Protein AF-A0A940RP42-F1 (afdb_monomer)

Foldseek 3Di:
DDDDDDDDDDDDPPPPPDPPQQQDLVLLCQLVVQQDPVLLVQLLVQLLVCLVVFPDDRDGDPVNVVSSQVSLVVSCVVRVADPQLSVLSSLLNSLVSNQVSLVVVVVVVVFPVVQLVVQLVPDDLVQLLDQHDPVNLVSSLVSCPVPPDPDPSSSRSSVVNSVSSSSNRNSSVSSSVD

Structure (mmCIF, N/CA/C/O backbone):
data_AF-A0A940RP42-F1
#
_entry.id   AF-A0A940RP42-F1
#
loop_
_atom_site.group_PDB
_atom_site.id
_atom_site.type_symbol
_atom_site.label_atom_id
_atom_site.label_alt_id
_atom_site.label_comp_id
_atom_site.label_asym_id
_atom_site.label_entity_id
_atom_site.label_seq_id
_atom_site.pdbx_PDB_ins_code
_atom_site.Cartn_x
_atom_site.Cartn_y
_atom_site.Cartn_z
_atom_site.occupancy
_atom_site.B_iso_or_equiv
_atom_site.auth_seq_id
_atom_s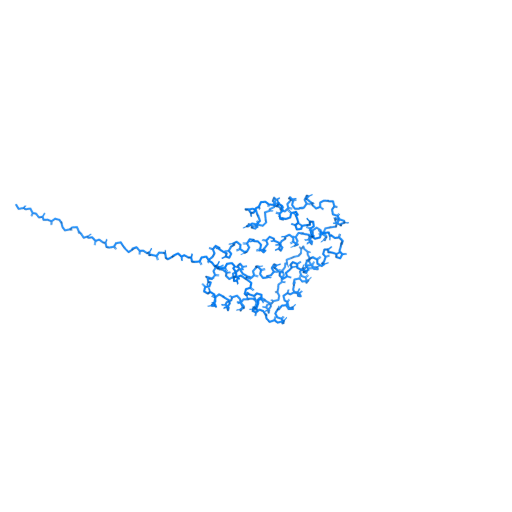ite.auth_comp_id
_atom_site.auth_asym_id
_atom_site.auth_atom_id
_atom_site.pdbx_PDB_model_num
ATOM 1 N N . MET A 1 1 ? 16.323 8.444 79.017 1.00 39.91 1 MET A N 1
ATOM 2 C CA . MET A 1 1 ? 15.254 9.180 78.307 1.00 39.91 1 MET A CA 1
ATOM 3 C C . MET A 1 1 ? 15.565 9.126 76.817 1.00 39.91 1 MET A C 1
ATOM 5 O O . MET A 1 1 ? 16.396 9.893 76.357 1.00 39.91 1 MET A O 1
ATOM 9 N N . GLY A 1 2 ? 15.004 8.155 76.092 1.00 39.88 2 GLY A N 1
ATOM 10 C CA . GLY A 1 2 ? 15.212 7.995 74.648 1.00 39.88 2 GLY A CA 1
ATOM 11 C C . GLY A 1 2 ? 13.923 8.325 73.903 1.00 39.88 2 GLY A C 1
ATOM 12 O O . GLY A 1 2 ? 12.893 7.721 74.187 1.00 39.88 2 GLY A O 1
ATOM 13 N N . ARG A 1 3 ? 13.959 9.310 73.002 1.00 44.84 3 ARG A N 1
ATOM 14 C CA . ARG A 1 3 ? 12.853 9.628 72.084 1.00 44.84 3 ARG A CA 1
ATOM 15 C C . ARG A 1 3 ? 12.907 8.661 70.895 1.00 44.84 3 ARG A C 1
ATOM 17 O O . ARG A 1 3 ? 13.978 8.559 70.300 1.00 44.84 3 ARG A O 1
ATOM 24 N N . PRO A 1 4 ? 11.807 7.998 70.504 1.00 44.31 4 PRO A N 1
ATOM 25 C CA . PRO A 1 4 ? 11.772 7.272 69.245 1.00 44.31 4 PRO A CA 1
ATOM 26 C C . PRO A 1 4 ? 11.492 8.242 68.086 1.00 44.31 4 PRO A C 1
ATOM 28 O O . PRO A 1 4 ? 10.586 9.075 68.149 1.00 44.31 4 PRO A O 1
ATOM 31 N N . LEU A 1 5 ? 12.303 8.131 67.034 1.00 47.38 5 LEU A N 1
ATOM 32 C CA . LEU A 1 5 ? 12.073 8.720 65.717 1.00 47.38 5 LEU A CA 1
ATOM 33 C C . LEU A 1 5 ? 10.949 7.933 65.028 1.00 47.38 5 LEU A C 1
ATOM 35 O O . LEU A 1 5 ? 11.091 6.737 64.787 1.00 47.38 5 LEU A O 1
ATOM 39 N N . ILE A 1 6 ? 9.838 8.600 64.719 1.00 53.12 6 ILE A N 1
ATOM 40 C CA . ILE A 1 6 ? 8.765 8.048 63.886 1.00 53.12 6 ILE A CA 1
ATOM 41 C C . ILE A 1 6 ? 9.156 8.307 62.427 1.00 53.12 6 ILE A C 1
ATOM 43 O O . ILE A 1 6 ? 9.111 9.446 61.965 1.00 53.12 6 ILE A O 1
ATOM 47 N N . LEU A 1 7 ? 9.573 7.258 61.715 1.00 49.78 7 LEU A N 1
ATOM 48 C CA . LEU A 1 7 ? 9.743 7.286 60.262 1.00 49.78 7 LEU A CA 1
ATOM 49 C C . LEU A 1 7 ? 8.360 7.118 59.614 1.00 49.78 7 LEU A C 1
ATOM 51 O O . LEU A 1 7 ? 7.748 6.055 59.709 1.00 49.78 7 LEU A O 1
ATOM 55 N N . ALA A 1 8 ? 7.858 8.173 58.975 1.00 50.62 8 ALA A N 1
ATOM 56 C CA . ALA A 1 8 ? 6.650 8.114 58.161 1.00 50.62 8 ALA A CA 1
ATOM 57 C C . ALA A 1 8 ? 6.948 7.357 56.855 1.00 50.62 8 ALA A C 1
ATOM 59 O O . ALA A 1 8 ? 7.734 7.817 56.027 1.00 50.62 8 ALA A O 1
ATOM 60 N N . ALA A 1 9 ? 6.331 6.188 56.679 1.00 51.97 9 ALA A N 1
ATOM 61 C CA . ALA A 1 9 ? 6.370 5.436 55.433 1.00 51.97 9 ALA A CA 1
ATOM 62 C C . ALA A 1 9 ? 5.394 6.064 54.422 1.00 51.97 9 ALA A C 1
ATOM 64 O O . ALA A 1 9 ? 4.179 6.019 54.608 1.00 51.97 9 ALA A O 1
ATOM 65 N N . LEU A 1 10 ? 5.931 6.661 53.358 1.00 52.38 10 LEU A N 1
ATOM 66 C CA . LEU A 1 10 ? 5.172 7.063 52.173 1.00 52.38 10 LEU A CA 1
ATOM 67 C C . LEU A 1 10 ? 4.817 5.806 51.356 1.00 52.38 10 LEU A C 1
ATOM 69 O O . LEU A 1 10 ? 5.732 5.066 50.990 1.00 52.38 10 LEU A O 1
ATOM 73 N N . PRO A 1 11 ? 3.537 5.540 51.039 1.00 54.12 11 PRO A N 1
ATOM 74 C CA . PRO A 1 11 ? 3.186 4.445 50.148 1.00 54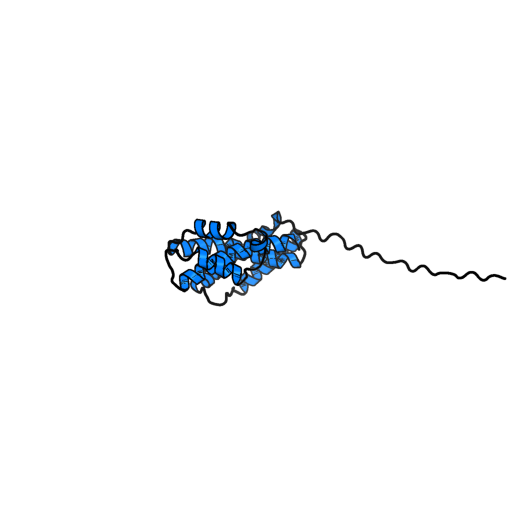.12 11 PRO A CA 1
ATOM 75 C C . PRO A 1 11 ? 3.563 4.826 48.711 1.00 54.12 11 PRO A C 1
ATOM 77 O O . PRO A 1 11 ? 3.013 5.761 48.129 1.00 54.12 11 PRO A O 1
ATOM 80 N N . ALA A 1 12 ? 4.518 4.091 48.143 1.00 54.34 12 ALA A N 1
ATOM 81 C CA . ALA A 1 12 ? 4.827 4.130 46.723 1.00 54.34 12 ALA A CA 1
ATOM 82 C C . ALA A 1 12 ? 3.622 3.584 45.939 1.00 54.34 12 ALA A C 1
ATOM 84 O O . ALA A 1 12 ? 3.343 2.385 45.955 1.00 54.34 12 ALA A O 1
ATOM 85 N N . LEU A 1 13 ? 2.890 4.476 45.271 1.00 50.69 13 LEU A N 1
ATOM 86 C CA . LEU A 1 13 ? 1.899 4.120 44.259 1.00 50.69 13 LEU A CA 1
ATOM 87 C C . LEU A 1 13 ? 2.631 3.478 43.074 1.00 50.69 13 LEU A C 1
ATOM 89 O O . LEU A 1 13 ? 3.167 4.162 42.206 1.00 50.69 13 LEU A O 1
ATOM 93 N N . LEU A 1 14 ? 2.668 2.147 43.064 1.00 48.94 14 LEU A N 1
ATOM 94 C CA . LEU A 1 14 ? 2.991 1.348 41.888 1.00 48.94 14 LEU A CA 1
ATOM 95 C C . LEU A 1 14 ? 1.907 1.605 40.836 1.00 48.94 14 LEU A C 1
ATOM 97 O O . LEU A 1 14 ? 0.812 1.051 40.908 1.00 48.94 14 LEU A O 1
ATOM 101 N N . ALA A 1 15 ? 2.208 2.474 39.872 1.00 53.47 15 ALA A N 1
ATOM 102 C CA . ALA A 1 15 ? 1.450 2.574 38.637 1.00 53.47 15 ALA A CA 1
ATOM 103 C C . ALA A 1 15 ? 1.580 1.231 37.908 1.00 53.47 15 ALA A C 1
ATOM 105 O O . ALA A 1 15 ? 2.625 0.911 37.341 1.00 53.47 15 ALA A O 1
ATOM 106 N N . ILE A 1 16 ? 0.531 0.415 37.984 1.00 48.44 16 ILE A N 1
ATOM 107 C CA . ILE A 1 16 ? 0.423 -0.825 37.225 1.00 48.44 16 ILE A CA 1
ATOM 108 C C . ILE A 1 16 ? 0.198 -0.398 35.773 1.00 48.44 16 ILE A C 1
ATOM 110 O O . ILE A 1 16 ? -0.934 -0.176 35.350 1.00 48.44 16 ILE A O 1
ATOM 114 N N . ALA A 1 17 ? 1.282 -0.211 35.023 1.00 50.41 17 ALA A N 1
ATOM 115 C CA . ALA A 1 17 ? 1.218 -0.204 33.572 1.00 50.41 17 ALA A CA 1
ATOM 116 C C . ALA A 1 17 ? 0.748 -1.605 33.167 1.00 50.41 17 ALA A C 1
ATOM 118 O O . ALA A 1 17 ? 1.528 -2.558 33.159 1.00 50.41 17 ALA A O 1
ATOM 119 N N . GLY A 1 18 ? -0.562 -1.758 32.957 1.00 45.78 18 GLY A N 1
ATOM 120 C CA . GLY A 1 18 ? -1.108 -2.977 32.380 1.00 45.78 18 GLY A CA 1
ATOM 121 C C . GLY A 1 18 ? -0.399 -3.259 31.051 1.00 45.78 18 GLY A C 1
ATOM 122 O O . GLY A 1 18 ? 0.007 -2.309 30.377 1.00 45.78 18 GLY A O 1
ATOM 123 N N . PRO A 1 19 ? -0.209 -4.534 30.678 1.00 49.91 19 PRO A N 1
ATOM 124 C CA . PRO A 1 19 ? 0.381 -4.869 29.393 1.00 49.91 19 PRO A CA 1
ATOM 125 C C . PRO A 1 19 ? -0.448 -4.193 28.301 1.00 49.91 19 PRO A C 1
ATOM 127 O O . PRO A 1 19 ? -1.649 -4.451 28.197 1.00 49.91 19 PRO A O 1
ATOM 130 N N . VAL A 1 20 ? 0.181 -3.306 27.523 1.00 58.22 20 VAL A N 1
ATOM 131 C CA . VAL A 1 20 ? -0.416 -2.836 26.274 1.00 58.22 20 VAL A CA 1
ATOM 132 C C . VAL A 1 20 ? -0.622 -4.102 25.449 1.00 58.22 20 VAL A C 1
ATOM 134 O O . VAL A 1 20 ? 0.320 -4.860 25.202 1.00 58.22 20 VAL A O 1
ATOM 137 N N . ARG A 1 21 ? -1.880 -4.458 25.195 1.00 61.66 21 ARG A N 1
ATOM 138 C CA . ARG A 1 21 ? -2.162 -5.613 24.356 1.00 61.66 21 ARG A CA 1
ATOM 139 C C . ARG A 1 21 ? -1.880 -5.167 22.938 1.00 61.66 21 ARG A C 1
ATOM 141 O O . ARG A 1 21 ? -2.685 -4.420 22.400 1.00 61.66 21 ARG A O 1
ATOM 148 N N . ALA A 1 22 ? -0.751 -5.633 22.408 1.00 75.00 22 ALA A N 1
ATOM 149 C CA . ALA A 1 22 ? -0.469 -5.643 20.982 1.00 75.00 22 ALA A CA 1
ATOM 150 C C . ALA A 1 22 ? -1.758 -5.954 20.213 1.00 75.00 22 ALA A C 1
ATOM 152 O O . ALA A 1 22 ? -2.429 -6.946 20.531 1.00 75.00 22 ALA A O 1
ATOM 153 N N . ALA A 1 23 ? -2.122 -5.103 19.256 1.00 88.06 23 ALA A N 1
ATOM 154 C CA . ALA A 1 23 ? -3.290 -5.361 18.429 1.00 88.06 23 ALA A CA 1
ATOM 155 C C . ALA A 1 23 ? -3.147 -6.719 17.713 1.00 88.06 23 ALA A C 1
ATOM 157 O O . ALA A 1 23 ? -2.080 -7.072 17.202 1.00 88.06 23 ALA A O 1
ATOM 158 N N . ASP A 1 24 ? -4.224 -7.509 17.701 1.00 92.88 24 ASP A N 1
ATOM 159 C CA . ASP A 1 24 ? -4.222 -8.824 17.060 1.00 92.88 24 ASP A CA 1
ATOM 160 C C . ASP A 1 24 ? -4.141 -8.654 15.544 1.00 92.88 24 ASP A C 1
ATOM 162 O O . ASP A 1 24 ? -5.104 -8.205 14.917 1.00 92.88 24 ASP A O 1
ATOM 166 N N . LEU A 1 25 ? -3.004 -9.033 14.954 1.00 93.94 25 LEU A N 1
ATOM 167 C CA . LEU A 1 25 ? -2.746 -8.902 13.521 1.00 93.94 25 LEU A CA 1
ATOM 168 C C . LEU A 1 25 ? -3.832 -9.566 12.660 1.00 93.94 25 LEU A C 1
ATOM 170 O O . LEU A 1 25 ? -4.089 -9.091 11.557 1.00 93.94 25 LEU A O 1
ATOM 174 N N . ALA A 1 26 ? -4.534 -10.591 13.160 1.00 96.38 26 ALA A N 1
ATOM 175 C CA . ALA A 1 26 ? -5.654 -11.205 12.443 1.00 96.38 26 ALA A CA 1
ATOM 176 C C . ALA A 1 26 ? -6.817 -10.231 12.168 1.00 96.38 26 ALA A C 1
ATOM 178 O O . ALA A 1 26 ? -7.645 -10.488 11.298 1.00 96.38 26 ALA A O 1
ATOM 179 N N . THR A 1 27 ? -6.875 -9.106 12.882 1.00 97.50 27 THR A N 1
ATOM 180 C CA . THR A 1 27 ? -7.945 -8.109 12.771 1.00 97.50 27 THR A CA 1
ATOM 181 C C . THR A 1 27 ? -7.593 -6.936 11.850 1.00 97.50 27 THR A C 1
ATOM 183 O O . THR A 1 27 ? -8.484 -6.162 11.504 1.00 97.50 27 THR A O 1
ATOM 186 N N . ILE A 1 28 ? -6.340 -6.801 11.387 1.00 97.69 28 ILE A N 1
ATOM 187 C CA . ILE A 1 28 ? -5.875 -5.623 10.624 1.00 97.69 28 ILE A CA 1
ATOM 188 C C . ILE A 1 28 ? -6.688 -5.360 9.343 1.00 97.69 28 ILE A C 1
ATOM 190 O O . ILE A 1 28 ? -6.873 -4.208 8.947 1.00 97.69 28 ILE A O 1
ATOM 194 N N . GLY A 1 29 ? -7.235 -6.419 8.733 1.00 97.19 29 GLY A N 1
ATOM 195 C CA . GLY A 1 29 ? -8.091 -6.349 7.544 1.00 97.19 29 GLY A CA 1
ATOM 196 C C . GLY A 1 29 ? -9.481 -5.749 7.781 1.00 97.19 29 GLY A C 1
ATOM 197 O O . GLY A 1 29 ? -10.138 -5.375 6.814 1.00 97.19 29 GLY A O 1
ATOM 198 N N . CYS A 1 30 ? -9.907 -5.568 9.038 1.00 98.31 30 CYS A N 1
ATOM 199 C CA . CYS A 1 30 ? -11.246 -5.076 9.376 1.00 98.31 30 CYS A CA 1
ATOM 200 C C . CYS A 1 30 ? -11.596 -3.763 8.659 1.00 98.31 30 CYS A C 1
ATOM 202 O O . CYS A 1 30 ? -12.743 -3.553 8.279 1.00 98.31 30 CYS A O 1
ATOM 204 N N . VAL A 1 31 ? -10.625 -2.862 8.465 1.00 98.19 31 VAL A N 1
ATOM 205 C CA . VAL A 1 31 ? -10.885 -1.571 7.810 1.00 98.19 31 VAL A CA 1
ATOM 206 C C . VAL A 1 31 ? -11.346 -1.767 6.369 1.00 98.19 31 VAL A C 1
ATOM 208 O O . VAL A 1 31 ? -12.315 -1.120 5.981 1.00 98.19 31 VAL A O 1
ATOM 211 N N . SER A 1 32 ? -10.697 -2.660 5.613 1.00 97.25 32 SER A N 1
ATOM 212 C CA . SER A 1 32 ? -11.129 -3.040 4.262 1.00 97.25 32 SER A CA 1
ATOM 213 C C . SER A 1 32 ? -12.540 -3.637 4.321 1.00 97.25 32 SER A C 1
ATOM 215 O O . SER A 1 32 ? -13.433 -3.116 3.667 1.00 97.25 32 SER A O 1
ATOM 217 N N . ASP A 1 33 ? -12.805 -4.584 5.229 1.00 97.25 33 ASP A N 1
ATOM 218 C CA . ASP A 1 33 ? -14.129 -5.220 5.373 1.00 97.25 33 ASP A CA 1
ATOM 219 C C . ASP A 1 33 ? -15.272 -4.250 5.744 1.00 97.25 33 ASP A C 1
ATOM 221 O O . ASP A 1 33 ? -16.449 -4.537 5.508 1.00 97.25 33 ASP A O 1
ATOM 225 N N . LYS A 1 34 ? -14.956 -3.111 6.375 1.00 97.50 34 LYS A N 1
ATOM 226 C CA . LYS A 1 34 ? -15.932 -2.073 6.752 1.00 97.50 34 LYS A CA 1
ATOM 227 C C . LYS A 1 34 ? -16.166 -1.032 5.662 1.00 97.50 34 LYS A C 1
ATOM 229 O O . LYS A 1 34 ? -17.109 -0.247 5.800 1.00 97.50 34 LYS A O 1
ATOM 234 N N . LEU A 1 35 ? -15.331 -0.971 4.626 1.00 95.69 35 LEU A N 1
ATOM 235 C CA . LEU A 1 35 ? -15.623 -0.122 3.480 1.00 95.69 35 LEU A CA 1
ATOM 236 C C . LEU A 1 35 ? -16.813 -0.723 2.727 1.00 95.69 35 LEU A C 1
ATOM 238 O O . LEU A 1 35 ? -16.865 -1.911 2.424 1.00 95.69 35 LEU A O 1
ATOM 242 N N . ASP A 1 36 ? -17.807 0.107 2.426 1.00 91.88 36 ASP A N 1
ATOM 243 C CA . ASP A 1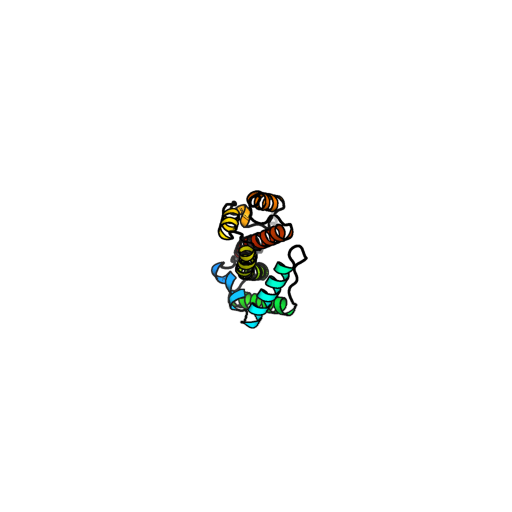 36 ? -18.852 -0.306 1.500 1.00 91.88 36 ASP A CA 1
ATOM 244 C C . ASP A 1 36 ? -18.313 -0.310 0.058 1.00 91.88 36 ASP A C 1
ATOM 246 O O . ASP A 1 36 ? -17.220 0.186 -0.234 1.00 91.88 36 ASP A O 1
ATOM 250 N N . ALA A 1 37 ? -19.093 -0.863 -0.872 1.00 94.00 37 ALA A N 1
ATOM 251 C CA . ALA A 1 37 ? -18.687 -0.954 -2.274 1.00 94.00 37 ALA A CA 1
ATOM 252 C C . ALA A 1 37 ? -18.298 0.414 -2.871 1.00 94.00 37 ALA A C 1
ATOM 254 O O . ALA A 1 37 ? -17.346 0.500 -3.644 1.00 94.00 37 ALA A O 1
ATOM 255 N N . ALA A 1 38 ? -18.989 1.489 -2.477 1.00 94.19 38 ALA A N 1
ATOM 256 C CA . ALA A 1 38 ? -18.692 2.839 -2.945 1.00 94.19 38 ALA A CA 1
ATOM 257 C C . ALA A 1 38 ? -17.381 3.389 -2.354 1.00 94.19 38 ALA A C 1
ATOM 259 O O . ALA A 1 38 ? -16.660 4.128 -3.026 1.00 94.19 38 ALA A O 1
ATOM 260 N N . GLY A 1 39 ? -17.067 3.045 -1.104 1.00 94.31 39 GLY A N 1
ATOM 261 C CA . GLY A 1 39 ? -15.806 3.352 -0.440 1.00 94.31 39 GLY A CA 1
ATOM 262 C C . GLY A 1 39 ? -14.626 2.656 -1.111 1.00 94.31 39 GLY A C 1
ATOM 263 O O . GLY A 1 39 ? -13.641 3.325 -1.428 1.00 94.31 39 GLY A O 1
ATOM 264 N N . HIS A 1 40 ? -14.752 1.357 -1.404 1.00 95.56 40 HIS A N 1
ATOM 265 C CA . HIS A 1 40 ? -13.743 0.614 -2.167 1.00 95.56 40 HIS A CA 1
ATOM 266 C C . HIS A 1 40 ? -13.539 1.205 -3.561 1.00 95.56 40 HIS A C 1
ATOM 268 O O . HIS A 1 40 ? -12.406 1.480 -3.950 1.00 95.56 40 HIS A O 1
ATOM 274 N N . GLU A 1 41 ? -14.620 1.458 -4.303 1.00 95.94 41 GLU A N 1
ATOM 275 C CA . GLU A 1 41 ? -14.537 2.006 -5.660 1.00 95.94 41 GLU A CA 1
ATOM 276 C C . GLU A 1 41 ? -13.810 3.358 -5.682 1.00 95.94 41 GLU A C 1
ATOM 278 O O . GLU A 1 41 ? -12.920 3.574 -6.506 1.00 95.94 41 GLU A O 1
ATOM 283 N N . LYS A 1 42 ? -14.123 4.256 -4.740 1.00 96.38 42 LYS A N 1
ATOM 284 C CA . LYS A 1 42 ? -13.444 5.555 -4.625 1.00 96.38 42 LYS A CA 1
ATOM 285 C C . LYS A 1 42 ? -11.975 5.421 -4.248 1.00 96.38 42 LYS A C 1
ATOM 287 O O . LYS A 1 42 ? -11.145 6.123 -4.823 1.00 96.38 42 LYS A O 1
ATOM 292 N N . LEU A 1 43 ? -11.647 4.533 -3.310 1.00 97.94 43 LEU A N 1
ATOM 293 C CA . LEU A 1 43 ? -10.262 4.279 -2.926 1.00 97.94 43 LEU A CA 1
ATOM 294 C C . LEU A 1 43 ? -9.454 3.757 -4.118 1.00 97.94 43 LEU A C 1
ATOM 296 O O . LEU A 1 43 ? -8.391 4.298 -4.420 1.00 97.94 43 LEU A O 1
ATOM 300 N N . VAL A 1 44 ? -9.981 2.767 -4.837 1.00 97.94 44 VAL A N 1
ATOM 301 C CA . VAL A 1 44 ? -9.344 2.219 -6.039 1.00 97.94 44 VAL A CA 1
ATOM 302 C C . VAL A 1 44 ? -9.200 3.294 -7.118 1.00 97.94 44 VAL A C 1
ATOM 304 O O . VAL A 1 44 ? -8.127 3.417 -7.701 1.00 97.94 44 VAL A O 1
ATOM 307 N N . ALA A 1 45 ? -10.214 4.132 -7.345 1.00 97.81 45 ALA A N 1
ATOM 308 C CA . ALA A 1 45 ? -10.130 5.234 -8.304 1.00 97.81 45 ALA A CA 1
ATOM 309 C C . ALA A 1 45 ? -9.061 6.279 -7.922 1.00 97.81 45 ALA A C 1
ATOM 311 O O . ALA A 1 45 ? -8.333 6.775 -8.786 1.00 97.81 45 ALA A O 1
ATOM 312 N N . ASP A 1 46 ? -8.930 6.602 -6.632 1.00 98.00 46 ASP A N 1
ATOM 313 C CA . ASP A 1 46 ? -7.873 7.484 -6.130 1.00 98.00 46 ASP A CA 1
ATOM 314 C C . ASP A 1 46 ? -6.480 6.875 -6.338 1.00 98.00 46 ASP A C 1
ATOM 316 O O . ASP A 1 46 ? -5.565 7.566 -6.790 1.00 98.00 46 ASP A O 1
ATOM 320 N N . ILE A 1 47 ? -6.323 5.580 -6.056 1.00 98.00 47 ILE A N 1
ATOM 321 C CA . ILE A 1 47 ? -5.083 4.830 -6.288 1.00 98.00 47 ILE A CA 1
ATOM 322 C C . ILE A 1 47 ? -4.741 4.808 -7.781 1.00 98.00 47 ILE A C 1
ATOM 324 O O . ILE A 1 47 ? -3.611 5.111 -8.156 1.00 98.00 47 ILE A O 1
ATOM 328 N N . GLU A 1 48 ? -5.703 4.493 -8.648 1.00 98.00 48 GLU A N 1
ATOM 329 C CA . GLU A 1 48 ? -5.509 4.484 -10.098 1.00 98.00 48 GLU A CA 1
ATOM 330 C C . GLU A 1 48 ? -5.064 5.847 -10.623 1.00 98.00 48 GLU A C 1
ATOM 332 O O . GLU A 1 48 ? -4.161 5.919 -11.458 1.00 98.00 48 GLU A O 1
ATOM 337 N N . ARG A 1 49 ? -5.673 6.936 -10.136 1.00 97.25 49 ARG A N 1
ATOM 338 C CA . ARG A 1 49 ? -5.243 8.296 -10.475 1.00 97.25 49 ARG A CA 1
ATOM 339 C C . ARG A 1 49 ? -3.802 8.532 -10.030 1.00 97.25 49 ARG A C 1
ATOM 341 O O . ARG A 1 49 ? -3.000 8.984 -10.839 1.00 97.25 49 ARG A O 1
ATOM 348 N N . ASN A 1 50 ? -3.471 8.204 -8.781 1.00 96.56 50 ASN A N 1
ATOM 349 C CA . ASN A 1 50 ? -2.123 8.387 -8.239 1.00 96.56 50 ASN A CA 1
ATOM 350 C C . ASN A 1 50 ? -1.071 7.595 -9.038 1.00 96.56 50 ASN A C 1
ATOM 352 O O . ASN A 1 50 ? -0.011 8.131 -9.330 1.00 96.56 50 ASN A O 1
ATOM 356 N N . LEU A 1 51 ? -1.389 6.379 -9.492 1.00 96.12 51 LEU A N 1
ATOM 357 C CA . LEU A 1 51 ? -0.496 5.575 -10.334 1.00 96.12 51 LEU A CA 1
ATOM 358 C C . LEU A 1 51 ? -0.355 6.107 -11.768 1.00 96.12 51 LEU A C 1
ATOM 360 O O . LEU A 1 51 ? 0.733 6.053 -12.337 1.00 96.12 51 LEU A O 1
ATOM 364 N N . ARG A 1 52 ? -1.423 6.649 -12.371 1.00 94.38 52 ARG A N 1
ATOM 365 C CA . ARG A 1 52 ? -1.329 7.356 -13.670 1.00 94.38 52 ARG A CA 1
ATOM 366 C C . ARG A 1 52 ? -0.475 8.616 -13.571 1.00 94.38 52 ARG A C 1
ATOM 368 O O . ARG A 1 52 ? 0.118 9.033 -14.560 1.00 94.38 52 ARG A O 1
ATOM 375 N N . GLU A 1 53 ? -0.457 9.221 -12.392 1.00 91.94 53 GLU A N 1
ATOM 376 C CA . GLU A 1 53 ? 0.289 10.428 -12.063 1.00 91.94 53 GLU A CA 1
ATOM 377 C C . GLU A 1 53 ? 1.503 10.132 -11.173 1.00 91.94 53 GLU A C 1
ATOM 379 O O . GLU A 1 53 ? 1.861 10.959 -10.330 1.00 91.94 53 GLU A O 1
ATOM 384 N N . SER A 1 54 ? 2.123 8.962 -11.360 1.00 86.38 54 SER A N 1
ATOM 385 C CA . SER A 1 54 ? 3.313 8.558 -10.610 1.00 86.38 54 SER A CA 1
ATOM 386 C C . SER A 1 54 ? 4.413 9.629 -10.684 1.00 86.38 54 SER A C 1
ATOM 388 O O . SER A 1 54 ? 4.429 10.467 -11.590 1.00 86.38 54 SER A O 1
ATOM 390 N N . GLY A 1 55 ? 5.242 9.697 -9.641 1.00 82.19 55 GLY A N 1
ATOM 391 C CA . GLY A 1 55 ? 6.218 10.776 -9.452 1.00 82.19 55 GLY A CA 1
ATOM 392 C C . GLY A 1 55 ? 5.630 12.079 -8.890 1.00 82.19 55 GLY A C 1
ATOM 393 O O . GLY A 1 55 ? 6.376 12.945 -8.418 1.00 82.19 55 GLY A O 1
ATOM 394 N N . LYS A 1 56 ? 4.298 12.239 -8.859 1.00 88.94 56 LYS A N 1
ATOM 395 C CA . LYS A 1 56 ? 3.638 13.361 -8.176 1.00 88.94 56 LYS A CA 1
ATOM 396 C C . LYS A 1 56 ? 3.238 13.007 -6.750 1.00 88.94 56 LYS A C 1
ATOM 398 O O . LYS A 1 56 ? 3.098 11.855 -6.357 1.00 88.94 56 LYS A O 1
ATOM 403 N N . ARG A 1 57 ? 2.980 14.046 -5.951 1.00 88.88 57 ARG A N 1
ATOM 404 C CA . ARG A 1 57 ? 2.443 13.875 -4.600 1.00 88.88 57 ARG A CA 1
ATOM 405 C C . ARG A 1 57 ? 1.065 13.212 -4.657 1.00 88.88 57 ARG A C 1
ATOM 407 O O . ARG A 1 57 ? 0.122 13.806 -5.174 1.00 88.88 57 ARG A O 1
ATOM 414 N N . HIS A 1 58 ? 0.946 12.050 -4.022 1.00 92.06 58 HIS A N 1
ATOM 415 C CA . HIS A 1 58 ? -0.329 11.361 -3.860 1.00 92.06 58 HIS A CA 1
ATOM 416 C C . HIS A 1 58 ? -1.362 12.216 -3.132 1.00 92.06 58 HIS A C 1
ATOM 418 O O . HIS A 1 58 ? -1.074 12.868 -2.121 1.00 92.06 58 HIS A O 1
ATOM 424 N N . THR A 1 59 ? -2.591 12.166 -3.636 1.00 94.12 59 THR A N 1
ATOM 425 C CA . THR A 1 59 ? -3.753 12.799 -3.016 1.00 94.12 59 THR A CA 1
ATOM 426 C C . THR A 1 59 ? -4.925 11.830 -3.026 1.00 94.12 59 THR A C 1
ATOM 428 O O . THR A 1 59 ? -5.099 11.055 -3.966 1.00 94.12 59 THR A O 1
ATOM 431 N N . TYR A 1 60 ? -5.723 11.874 -1.965 1.00 95.38 60 TYR A N 1
ATOM 432 C CA . TYR A 1 60 ? -6.960 11.112 -1.829 1.00 95.38 60 TYR A CA 1
ATOM 433 C C . TYR A 1 60 ? -8.110 12.093 -1.677 1.00 95.38 60 TYR A C 1
ATOM 435 O O . TYR A 1 60 ? -7.937 13.162 -1.078 1.00 95.38 60 TYR A O 1
ATOM 443 N N . ALA A 1 61 ? -9.272 11.742 -2.218 1.00 96.25 61 ALA A N 1
ATOM 444 C CA . ALA A 1 61 ? -10.454 12.568 -2.062 1.00 96.25 61 ALA A CA 1
ATOM 445 C C . ALA A 1 61 ? -10.815 12.697 -0.565 1.00 96.25 61 ALA A C 1
ATOM 447 O O . ALA A 1 61 ? -10.592 11.756 0.217 1.00 96.25 61 ALA A O 1
ATOM 448 N N . PRO A 1 62 ? -11.369 13.842 -0.125 1.00 96.69 62 PRO A N 1
ATOM 449 C CA . PRO A 1 62 ? -11.829 14.009 1.251 1.00 96.69 62 PRO A CA 1
ATOM 450 C C . PRO A 1 62 ? -12.811 12.914 1.679 1.00 96.69 62 PRO A C 1
ATOM 452 O O . PRO A 1 62 ? -12.744 12.436 2.808 1.00 96.69 62 PRO A O 1
ATOM 455 N N . GLU A 1 63 ? -13.675 12.469 0.767 1.00 95.31 63 GLU A N 1
ATOM 456 C CA . GLU A 1 63 ? -14.649 11.404 0.990 1.00 95.31 63 GLU A CA 1
ATOM 457 C C . GLU A 1 63 ? -13.970 10.052 1.229 1.00 95.31 63 GLU A C 1
ATOM 459 O O . GLU A 1 63 ? -14.370 9.333 2.141 1.00 95.31 63 GLU A O 1
ATOM 464 N N . THR A 1 64 ? -12.920 9.725 0.468 1.00 96.88 64 THR A N 1
ATOM 465 C CA . THR A 1 64 ? -12.113 8.509 0.667 1.00 96.88 64 THR A CA 1
ATOM 466 C C . THR A 1 64 ? -11.441 8.533 2.036 1.00 96.88 64 THR A C 1
ATOM 468 O O . THR A 1 64 ? -11.514 7.572 2.800 1.00 96.88 64 THR A O 1
ATOM 471 N N . THR A 1 65 ? -10.840 9.673 2.389 1.00 96.31 65 THR A N 1
ATOM 472 C CA . THR A 1 65 ? -10.177 9.858 3.687 1.00 96.31 65 THR A CA 1
ATOM 473 C C . THR A 1 65 ? -11.177 9.750 4.844 1.00 96.31 65 THR A C 1
ATOM 475 O O . THR A 1 65 ? -10.887 9.124 5.865 1.00 96.31 65 THR A O 1
ATOM 478 N N . ALA A 1 66 ? -12.370 10.331 4.689 1.00 96.12 66 ALA A N 1
ATOM 479 C CA . ALA A 1 66 ? -13.436 10.264 5.681 1.00 96.12 66 ALA A CA 1
ATOM 480 C C . ALA A 1 66 ? -13.976 8.836 5.852 1.00 96.12 66 ALA A C 1
ATOM 482 O O . ALA A 1 66 ? -14.142 8.393 6.988 1.00 96.12 66 ALA A O 1
ATOM 483 N N . ALA A 1 67 ? -14.195 8.108 4.751 1.00 97.12 67 ALA A N 1
ATOM 484 C CA . ALA A 1 67 ? -14.652 6.719 4.774 1.00 97.12 67 ALA A CA 1
ATOM 485 C C . ALA A 1 67 ? -13.644 5.803 5.482 1.00 97.12 67 ALA A C 1
ATOM 487 O O . ALA A 1 67 ? -14.013 5.097 6.420 1.00 97.12 67 ALA A O 1
ATOM 488 N N . LEU A 1 68 ? -12.358 5.897 5.122 1.00 97.81 68 LEU A N 1
ATOM 489 C CA . LEU A 1 68 ? -11.278 5.165 5.790 1.00 97.81 68 LEU A CA 1
ATOM 490 C C . LEU A 1 68 ? -11.208 5.495 7.284 1.00 97.81 68 LEU A C 1
ATOM 492 O O . LEU A 1 68 ? -11.138 4.596 8.117 1.00 97.81 68 LEU A O 1
ATOM 496 N N . SER A 1 69 ? -11.271 6.779 7.651 1.00 97.06 69 SER A N 1
ATOM 497 C CA . SER A 1 69 ? -11.234 7.185 9.061 1.00 97.06 69 SER A CA 1
ATOM 498 C C . SER A 1 69 ? -12.429 6.649 9.857 1.00 97.06 69 SER A C 1
ATOM 500 O O . SER A 1 69 ? -12.258 6.220 11.000 1.00 97.06 69 SER A O 1
ATOM 502 N N . ALA A 1 70 ? -13.628 6.655 9.269 1.00 97.56 70 ALA A N 1
ATOM 503 C CA . ALA A 1 70 ? -14.827 6.110 9.896 1.00 97.56 70 ALA A CA 1
ATOM 504 C C . ALA A 1 70 ? -14.720 4.589 10.094 1.00 97.56 70 ALA A C 1
ATOM 506 O O . ALA A 1 70 ? -14.962 4.109 11.203 1.00 97.56 70 ALA A O 1
ATOM 507 N N . ALA A 1 71 ? -14.281 3.856 9.066 1.00 98.19 71 ALA A N 1
ATOM 508 C CA . ALA A 1 71 ? -14.025 2.418 9.133 1.00 98.19 71 ALA A CA 1
ATOM 509 C C . ALA A 1 71 ? -12.972 2.076 10.202 1.00 98.19 71 ALA A C 1
ATOM 511 O O . ALA A 1 71 ? -13.214 1.230 11.059 1.00 98.19 71 ALA A O 1
ATOM 512 N N . GLY A 1 72 ? -11.852 2.807 10.233 1.00 97.81 72 GLY A N 1
ATOM 513 C CA . GLY A 1 72 ? -10.796 2.642 11.237 1.00 97.81 72 GLY A CA 1
ATOM 514 C C . GLY A 1 72 ? -11.287 2.808 12.673 1.00 97.81 72 GLY A C 1
ATOM 515 O O . GLY A 1 72 ? -10.995 1.973 13.526 1.00 97.81 72 GLY A O 1
ATOM 516 N N . LYS A 1 73 ? -12.084 3.848 12.949 1.00 97.88 73 LYS A N 1
ATOM 517 C CA . LYS A 1 73 ? -12.671 4.066 14.283 1.00 97.88 73 LYS A CA 1
ATOM 518 C C . LYS A 1 73 ? -13.669 2.977 14.665 1.00 97.88 73 LYS A C 1
ATOM 520 O O . LYS A 1 73 ? -13.688 2.557 15.819 1.00 97.88 73 LYS A O 1
ATOM 525 N N . ALA A 1 74 ? -14.485 2.524 13.714 1.00 97.94 74 ALA A N 1
ATOM 526 C CA . ALA A 1 74 ? -15.421 1.430 13.947 1.00 97.94 74 ALA A CA 1
ATOM 527 C C . ALA A 1 74 ? -14.678 0.130 14.292 1.00 97.94 74 ALA A C 1
ATOM 529 O O . ALA A 1 74 ? -15.006 -0.509 15.289 1.00 97.94 74 ALA A O 1
ATOM 530 N N . CYS A 1 75 ? -13.631 -0.212 13.538 1.00 98.06 75 CYS A N 1
ATOM 531 C CA . CYS A 1 75 ? -12.796 -1.381 13.807 1.00 98.06 75 CYS A CA 1
ATOM 532 C C . CYS A 1 75 ? -12.054 -1.294 15.139 1.00 98.06 75 CYS A C 1
ATOM 534 O O . CYS A 1 75 ? -12.001 -2.287 15.863 1.00 98.06 75 CYS A O 1
ATOM 536 N N . ALA A 1 76 ? -11.533 -0.117 15.494 1.00 97.06 76 ALA A N 1
ATOM 537 C CA . ALA A 1 76 ? -10.882 0.082 16.782 1.00 97.06 76 ALA A CA 1
ATOM 538 C C . ALA A 1 76 ? -11.850 -0.117 17.953 1.00 97.06 76 ALA A C 1
ATOM 540 O O . ALA A 1 76 ? -11.505 -0.789 18.922 1.00 97.06 76 ALA A O 1
ATOM 541 N N . ALA A 1 77 ? -13.078 0.398 17.844 1.00 97.06 77 ALA A N 1
ATOM 542 C CA . ALA A 1 77 ? -14.113 0.185 18.852 1.00 97.06 77 ALA A CA 1
ATOM 543 C C . ALA A 1 77 ? -14.544 -1.290 18.952 1.00 97.06 77 ALA A C 1
ATOM 545 O O . ALA A 1 77 ? -14.759 -1.786 20.054 1.00 97.06 77 ALA A O 1
ATOM 546 N N . GLU A 1 78 ? -14.656 -1.989 17.819 1.00 96.94 78 GLU A N 1
ATOM 547 C CA . GLU A 1 78 ? -15.065 -3.399 17.755 1.00 96.94 78 GLU A CA 1
ATOM 548 C C . GLU A 1 78 ? -14.009 -4.351 18.332 1.00 96.94 78 GLU A C 1
ATOM 550 O O . GLU A 1 78 ? -14.345 -5.276 19.068 1.00 96.94 78 GLU A O 1
ATOM 555 N N . ASN A 1 79 ? -12.732 -4.098 18.041 1.00 96.00 79 ASN A N 1
ATOM 556 C CA . ASN A 1 79 ? -11.625 -4.986 18.400 1.00 96.00 79 ASN A CA 1
ATOM 557 C C . ASN A 1 79 ? -10.828 -4.512 19.628 1.00 96.00 79 ASN A C 1
ATOM 559 O O . ASN A 1 79 ? -9.867 -5.164 20.034 1.00 96.00 79 ASN A O 1
ATOM 563 N N . GLY A 1 80 ? -11.201 -3.375 20.223 1.00 95.19 80 GLY A N 1
ATOM 564 C CA . GLY A 1 80 ? -10.498 -2.792 21.367 1.00 95.19 80 GLY A CA 1
ATOM 565 C C . GLY A 1 80 ? -9.078 -2.323 21.039 1.00 95.19 80 GLY A C 1
ATOM 566 O O . GLY A 1 80 ? -8.202 -2.396 21.900 1.00 95.19 80 GLY A O 1
ATOM 567 N N . TRP A 1 81 ? -8.838 -1.880 19.803 1.00 95.19 81 TRP A N 1
ATOM 568 C CA . TRP A 1 81 ? -7.535 -1.362 19.393 1.00 95.19 81 TRP A CA 1
ATOM 569 C C . TRP A 1 81 ? -7.207 -0.049 20.102 1.00 95.19 81 TRP A C 1
ATOM 571 O O . TRP A 1 81 ? -8.090 0.762 20.390 1.00 95.19 81 TRP A O 1
ATOM 581 N N . SER A 1 82 ? -5.916 0.194 20.324 1.00 94.75 82 SER A N 1
ATOM 582 C CA . SER A 1 82 ? -5.436 1.516 20.714 1.00 94.75 82 SER A CA 1
ATOM 583 C C . SER A 1 82 ? -5.592 2.515 19.557 1.00 94.75 82 SER A C 1
ATOM 585 O O . SER A 1 82 ? -5.629 2.141 18.381 1.00 94.75 82 SER A O 1
ATOM 587 N N . ASP A 1 83 ? -5.605 3.815 19.865 1.00 94.00 83 ASP A N 1
ATOM 588 C CA . ASP A 1 83 ? -5.588 4.859 18.828 1.00 94.00 83 ASP A CA 1
ATOM 589 C C . ASP A 1 83 ? -4.343 4.755 17.923 1.00 94.00 83 ASP A C 1
ATOM 591 O O . ASP A 1 83 ? -4.384 5.138 16.750 1.00 94.00 83 ASP A O 1
ATOM 595 N N . ALA A 1 84 ? -3.237 4.210 18.448 1.00 95.69 84 ALA A N 1
ATOM 596 C CA . ALA A 1 84 ? -1.992 4.021 17.710 1.00 95.69 84 ALA A CA 1
ATOM 597 C C . ALA A 1 84 ? -2.116 2.961 16.602 1.00 95.69 84 ALA A C 1
ATOM 599 O O . ALA A 1 84 ? -1.467 3.104 15.567 1.00 95.69 84 ALA A O 1
ATOM 600 N N . ALA A 1 85 ? -2.986 1.962 16.770 1.00 97.00 85 ALA A N 1
ATOM 601 C CA . ALA A 1 85 ? -3.223 0.899 15.793 1.00 97.00 85 ALA A CA 1
ATOM 602 C C . ALA A 1 85 ? -4.086 1.351 14.599 1.00 97.00 85 ALA A C 1
ATOM 604 O O . ALA A 1 85 ? -4.022 0.755 13.523 1.00 97.00 85 ALA A O 1
ATOM 605 N N . ILE A 1 86 ? -4.853 2.442 14.731 1.00 97.62 86 ILE A N 1
ATOM 606 C CA . ILE A 1 86 ? -5.742 2.912 13.656 1.00 97.62 86 ILE A CA 1
ATOM 607 C C . ILE A 1 86 ? -4.938 3.272 12.406 1.00 97.62 86 ILE A C 1
ATOM 609 O O . ILE A 1 86 ? -5.243 2.797 11.315 1.00 97.62 86 ILE A O 1
ATOM 613 N N . ARG A 1 87 ? -3.902 4.111 12.538 1.00 97.31 87 ARG A N 1
ATOM 614 C CA . ARG A 1 87 ? -3.142 4.597 11.375 1.00 97.31 87 ARG A CA 1
ATOM 615 C C . ARG A 1 87 ? -2.462 3.457 10.596 1.00 97.31 87 ARG A C 1
ATOM 617 O O . ARG A 1 87 ? -2.620 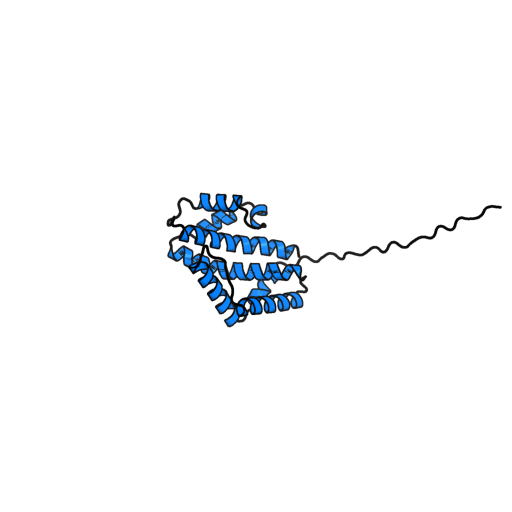3.454 9.375 1.00 97.31 87 ARG A O 1
ATOM 624 N N . PRO A 1 88 ? -1.752 2.510 11.233 1.00 97.88 88 PRO A N 1
ATOM 625 C CA . PRO A 1 88 ? -1.228 1.334 10.549 1.00 97.88 88 PRO A CA 1
ATOM 626 C C . PRO A 1 88 ? -2.310 0.526 9.818 1.00 97.88 88 PRO A C 1
ATOM 628 O O . PRO A 1 88 ? -2.121 0.198 8.652 1.00 97.88 88 PRO A O 1
ATOM 631 N N . ALA A 1 89 ? -3.486 0.301 10.416 1.00 98.44 89 ALA A N 1
ATOM 632 C CA . ALA A 1 89 ? -4.577 -0.409 9.737 1.00 98.44 89 ALA A CA 1
ATOM 633 C C . ALA A 1 89 ? -5.085 0.326 8.475 1.00 98.44 89 ALA A C 1
ATOM 635 O O . ALA A 1 89 ? -5.357 -0.301 7.448 1.00 98.44 89 ALA A O 1
ATOM 636 N N . LEU A 1 90 ? -5.160 1.665 8.508 1.00 98.38 90 LEU A N 1
ATOM 637 C CA . LEU A 1 90 ? -5.524 2.461 7.325 1.00 98.38 90 LEU A CA 1
ATOM 638 C C . LEU A 1 90 ? -4.472 2.348 6.211 1.00 98.38 90 LEU A C 1
ATOM 640 O O . LEU A 1 90 ? -4.826 2.181 5.046 1.00 98.38 90 LEU A O 1
ATOM 644 N N . LEU A 1 91 ? -3.185 2.443 6.561 1.00 97.88 91 LEU A N 1
ATOM 645 C CA . LEU A 1 91 ? -2.084 2.327 5.599 1.00 97.88 91 LEU A CA 1
ATOM 646 C C . LEU A 1 91 ? -2.003 0.919 5.006 1.00 97.88 91 LEU A C 1
ATOM 648 O O . LEU A 1 91 ? -1.835 0.778 3.798 1.00 97.88 91 LEU A O 1
ATOM 652 N N . TYR A 1 92 ? -2.200 -0.108 5.834 1.00 98.44 92 TYR A N 1
ATOM 653 C CA . TYR A 1 92 ? -2.317 -1.491 5.389 1.00 98.44 92 TYR A CA 1
ATOM 654 C C . TYR A 1 92 ? -3.454 -1.661 4.375 1.00 98.44 92 TYR A C 1
ATOM 656 O O . TYR A 1 92 ? -3.254 -2.266 3.323 1.00 98.44 92 TYR A O 1
ATOM 664 N N . THR A 1 93 ? -4.622 -1.068 4.640 1.00 98.56 93 THR A N 1
ATOM 665 C CA . THR A 1 93 ? -5.772 -1.103 3.719 1.00 98.56 93 THR A CA 1
ATOM 666 C C . THR A 1 93 ? -5.442 -0.436 2.386 1.00 98.56 93 THR A C 1
ATOM 668 O O . THR A 1 93 ? -5.597 -1.046 1.337 1.00 98.56 93 THR A O 1
ATOM 671 N N . ILE A 1 94 ? -4.904 0.789 2.403 1.00 98.31 94 ILE A N 1
ATOM 672 C CA . ILE A 1 94 ? -4.492 1.489 1.173 1.00 98.31 94 ILE A CA 1
ATOM 673 C C . ILE A 1 94 ? -3.483 0.650 0.379 1.00 98.31 94 ILE A C 1
ATOM 675 O O . ILE A 1 94 ? -3.587 0.536 -0.841 1.00 98.31 94 ILE A O 1
ATOM 679 N N . ALA A 1 95 ? -2.505 0.060 1.065 1.00 98.19 95 ALA A N 1
ATOM 680 C CA . ALA A 1 95 ? -1.460 -0.727 0.435 1.00 98.19 95 ALA A CA 1
ATOM 681 C C . ALA A 1 95 ? -1.983 -2.019 -0.197 1.00 98.19 95 ALA A C 1
ATOM 683 O O . ALA A 1 95 ? -1.630 -2.333 -1.332 1.00 98.19 95 ALA A O 1
ATOM 684 N N . THR A 1 96 ? -2.830 -2.757 0.515 1.00 98.12 96 THR A N 1
ATOM 685 C CA . THR A 1 96 ? -3.391 -4.030 0.041 1.00 98.12 96 THR A CA 1
ATOM 686 C C . THR A 1 96 ? -4.367 -3.839 -1.115 1.00 98.12 96 THR A C 1
ATOM 688 O O . THR A 1 96 ? -4.296 -4.597 -2.079 1.00 98.12 96 THR A O 1
ATOM 691 N N . GLU A 1 97 ? -5.180 -2.781 -1.094 1.00 97.81 97 GLU A N 1
ATOM 692 C CA . GLU A 1 97 ? -6.032 -2.380 -2.225 1.00 97.81 97 GLU A CA 1
ATOM 693 C C . GLU A 1 97 ? -5.196 -1.855 -3.410 1.00 97.81 97 GLU A C 1
ATOM 695 O O . GLU A 1 97 ? -5.549 -2.039 -4.575 1.00 97.81 97 GLU A O 1
ATOM 700 N N . GLY A 1 98 ? -4.045 -1.231 -3.132 1.00 97.75 98 GLY A N 1
ATOM 701 C CA . GLY A 1 98 ? -3.154 -0.671 -4.149 1.00 97.75 98 GLY A CA 1
ATOM 702 C C . GLY A 1 98 ? -2.341 -1.699 -4.928 1.00 97.75 98 GLY A C 1
ATOM 703 O O . GLY A 1 98 ? -2.124 -1.533 -6.131 1.00 97.75 98 GLY A O 1
ATOM 704 N N . GLN A 1 99 ? -1.931 -2.792 -4.284 1.00 98.00 99 GLN A N 1
ATOM 705 C CA . GLN A 1 99 ? -1.147 -3.856 -4.918 1.00 98.00 99 GLN A CA 1
ATOM 706 C C . GLN A 1 99 ? -1.783 -4.433 -6.197 1.00 98.00 99 GLN A C 1
ATOM 708 O O . GLN A 1 99 ? -1.092 -4.453 -7.219 1.00 98.00 99 GLN A O 1
ATOM 713 N N . PRO A 1 100 ? -3.050 -4.899 -6.222 1.00 97.88 100 PRO A N 1
ATOM 714 C CA . PRO A 1 100 ? -3.647 -5.441 -7.445 1.00 97.88 100 PRO A CA 1
ATOM 715 C C . PRO A 1 100 ? -3.756 -4.393 -8.562 1.00 97.88 100 PRO A C 1
ATOM 717 O O . PRO A 1 100 ? -3.577 -4.729 -9.735 1.00 97.88 100 PRO A O 1
ATOM 720 N N . VAL A 1 101 ? -3.976 -3.120 -8.217 1.00 98.00 101 VAL A N 1
ATOM 721 C CA . VAL A 1 101 ? -4.016 -2.019 -9.190 1.00 98.00 101 VAL A CA 1
ATOM 722 C C . VAL A 1 101 ? -2.632 -1.794 -9.803 1.00 98.00 101 VAL A C 1
ATOM 724 O O . VAL A 1 101 ? -2.494 -1.787 -11.027 1.00 98.00 101 VAL A O 1
ATOM 727 N N . ALA A 1 102 ? -1.591 -1.683 -8.976 1.00 97.44 102 ALA A N 1
ATOM 728 C CA . ALA A 1 102 ? -0.216 -1.503 -9.435 1.00 97.44 102 ALA A CA 1
ATOM 729 C C . ALA A 1 102 ? 0.278 -2.694 -10.274 1.00 97.44 102 ALA A C 1
ATOM 731 O O . ALA A 1 102 ? 0.890 -2.489 -11.325 1.00 97.44 102 ALA A O 1
ATOM 732 N N . ARG A 1 103 ? -0.065 -3.935 -9.887 1.00 98.00 103 ARG A N 1
ATOM 733 C CA . ARG A 1 103 ? 0.239 -5.140 -10.682 1.00 98.00 103 ARG A CA 1
ATOM 734 C C . ARG A 1 103 ? -0.320 -5.038 -12.099 1.00 98.00 103 ARG A C 1
ATOM 736 O O . ARG A 1 103 ? 0.375 -5.394 -13.046 1.00 98.00 103 ARG A O 1
ATOM 743 N N . ARG A 1 104 ? -1.552 -4.543 -12.260 1.00 97.12 104 ARG A N 1
ATOM 744 C CA . ARG A 1 104 ? -2.180 -4.370 -13.579 1.00 97.12 104 ARG A CA 1
ATOM 745 C C . ARG A 1 104 ? -1.419 -3.358 -14.439 1.00 97.12 104 ARG A C 1
ATOM 747 O O . ARG A 1 104 ? -1.078 -3.679 -15.573 1.00 97.12 104 ARG A O 1
ATOM 754 N N . PHE A 1 105 ? -1.090 -2.187 -13.889 1.00 95.88 105 PHE A N 1
ATOM 755 C CA . PHE A 1 105 ? -0.319 -1.152 -14.597 1.00 95.88 105 PHE A CA 1
ATOM 756 C C . PHE A 1 105 ? 1.068 -1.654 -15.032 1.00 95.88 105 PHE A C 1
ATOM 758 O O . PHE A 1 105 ? 1.513 -1.393 -16.150 1.00 95.88 105 PHE A O 1
ATOM 765 N N . LEU A 1 106 ? 1.748 -2.408 -14.166 1.00 95.62 106 LEU A N 1
ATOM 766 C CA . LEU A 1 106 ? 3.046 -3.009 -14.470 1.00 95.62 106 LEU A CA 1
ATOM 767 C C . LEU A 1 106 ? 2.942 -4.110 -15.536 1.00 95.62 106 LEU A C 1
ATOM 769 O O . LEU A 1 106 ? 3.748 -4.148 -16.468 1.00 95.62 106 LEU A O 1
ATOM 773 N N . ALA A 1 107 ? 1.925 -4.970 -15.454 1.00 95.06 107 ALA A N 1
ATOM 774 C CA . ALA A 1 107 ? 1.694 -6.033 -16.431 1.00 95.06 107 ALA A CA 1
ATOM 775 C C . ALA A 1 107 ? 1.373 -5.486 -17.836 1.00 95.06 107 ALA A C 1
ATOM 777 O O . ALA A 1 107 ? 1.834 -6.039 -18.839 1.00 95.06 107 ALA A O 1
ATOM 778 N N . GLU A 1 108 ? 0.641 -4.370 -17.932 1.00 94.00 108 GLU A N 1
ATOM 779 C CA . GLU A 1 108 ? 0.408 -3.655 -19.198 1.00 94.00 108 GLU A CA 1
ATOM 780 C C . GLU A 1 108 ? 1.729 -3.225 -19.860 1.00 94.00 108 GLU A C 1
ATOM 782 O O . GLU A 1 108 ? 1.869 -3.313 -21.083 1.00 94.00 108 GLU A O 1
ATOM 787 N N . ARG A 1 109 ? 2.733 -2.878 -19.044 1.00 92.31 109 ARG A N 1
ATOM 788 C CA . ARG A 1 109 ? 4.109 -2.551 -19.453 1.00 92.31 109 ARG A CA 1
ATOM 789 C C . ARG A 1 109 ? 5.057 -3.754 -19.517 1.00 92.31 109 ARG A C 1
ATOM 791 O O . ARG A 1 109 ? 6.262 -3.583 -19.660 1.00 92.31 109 ARG A O 1
ATOM 798 N N . LYS A 1 110 ? 4.522 -4.977 -19.463 1.00 94.44 110 LYS A N 1
ATOM 799 C CA . LYS A 1 110 ? 5.269 -6.244 -19.582 1.00 94.44 110 LYS A CA 1
ATOM 800 C C . LYS A 1 110 ? 6.244 -6.542 -18.442 1.00 94.44 110 LYS A C 1
ATOM 802 O O . LYS A 1 110 ? 7.069 -7.438 -18.593 1.00 94.44 110 LYS A O 1
ATOM 807 N N . PHE A 1 111 ? 6.133 -5.859 -17.306 1.00 95.44 111 PHE A N 1
ATOM 808 C CA . PHE A 1 111 ? 6.875 -6.253 -16.112 1.00 95.44 111 PHE A CA 1
ATOM 809 C C . PHE A 1 111 ? 6.377 -7.598 -15.578 1.00 95.44 111 PHE A C 1
ATOM 811 O O . PHE A 1 111 ? 5.172 -7.856 -15.532 1.00 95.44 111 PHE A O 1
ATOM 818 N N . ASP A 1 112 ? 7.314 -8.427 -15.122 1.00 94.94 112 ASP A N 1
ATOM 819 C CA . ASP A 1 112 ? 7.017 -9.609 -14.318 1.00 94.94 112 ASP A CA 1
ATOM 820 C C . ASP A 1 112 ? 6.858 -9.182 -12.853 1.00 94.94 112 ASP A C 1
ATOM 822 O O . ASP A 1 112 ? 7.830 -8.978 -12.124 1.00 94.94 112 ASP A O 1
ATOM 826 N N . THR A 1 113 ? 5.610 -9.004 -12.426 1.00 94.94 113 THR A N 1
ATOM 827 C CA . THR A 1 113 ? 5.290 -8.579 -11.057 1.00 94.94 113 THR A CA 1
ATOM 828 C C . THR A 1 113 ? 5.676 -9.630 -10.018 1.00 94.94 113 THR A C 1
ATOM 830 O O . THR A 1 113 ? 6.082 -9.262 -8.919 1.00 94.94 113 THR A O 1
ATOM 833 N N . GLY A 1 114 ? 5.665 -10.917 -10.380 1.00 95.88 114 GLY A N 1
ATOM 834 C CA . GLY A 1 114 ? 6.144 -11.994 -9.516 1.00 95.88 114 GLY A CA 1
ATOM 835 C C . GLY A 1 114 ? 7.653 -11.916 -9.284 1.00 95.88 114 GLY A C 1
ATOM 836 O O . GLY A 1 114 ? 8.114 -12.109 -8.160 1.00 95.88 114 GLY A O 1
ATOM 837 N N . ALA A 1 115 ? 8.428 -11.562 -10.312 1.00 95.62 115 ALA A N 1
ATOM 838 C CA . ALA A 1 115 ? 9.861 -11.307 -10.164 1.00 95.62 115 ALA A CA 1
ATOM 839 C C . ALA A 1 115 ? 10.140 -10.073 -9.288 1.00 95.62 115 ALA A C 1
ATOM 841 O O . ALA A 1 115 ? 11.018 -10.121 -8.426 1.00 95.62 115 ALA A O 1
ATOM 842 N N . LEU A 1 116 ? 9.370 -8.989 -9.454 1.00 95.75 116 LEU A N 1
ATOM 843 C CA . LEU A 1 116 ? 9.468 -7.807 -8.588 1.00 95.75 116 LEU A CA 1
ATOM 844 C C . LEU A 1 116 ? 9.148 -8.153 -7.125 1.00 95.75 116 LEU A C 1
ATOM 846 O O . LEU A 1 116 ? 9.902 -7.800 -6.222 1.00 95.75 116 LEU A O 1
ATOM 850 N N . GLU A 1 117 ? 8.084 -8.911 -6.873 1.00 96.81 117 GLU A N 1
ATOM 851 C CA . GLU A 1 117 ? 7.772 -9.423 -5.535 1.00 96.81 117 GLU A CA 1
ATOM 852 C C . GLU A 1 117 ? 8.891 -10.288 -4.970 1.00 96.81 117 GLU A C 1
ATOM 854 O O . GLU A 1 117 ? 9.268 -10.108 -3.816 1.00 96.81 117 GLU A O 1
ATOM 859 N N . ALA A 1 118 ? 9.460 -11.191 -5.770 1.00 96.75 118 ALA A N 1
ATOM 860 C CA . ALA A 1 118 ? 10.569 -12.032 -5.336 1.00 96.75 118 ALA A CA 1
ATOM 861 C C . ALA A 1 118 ? 11.797 -11.201 -4.928 1.00 96.75 118 ALA A C 1
ATOM 863 O O . ALA A 1 118 ? 12.449 -11.531 -3.937 1.00 96.75 118 ALA A O 1
ATOM 864 N N . ILE A 1 119 ? 12.08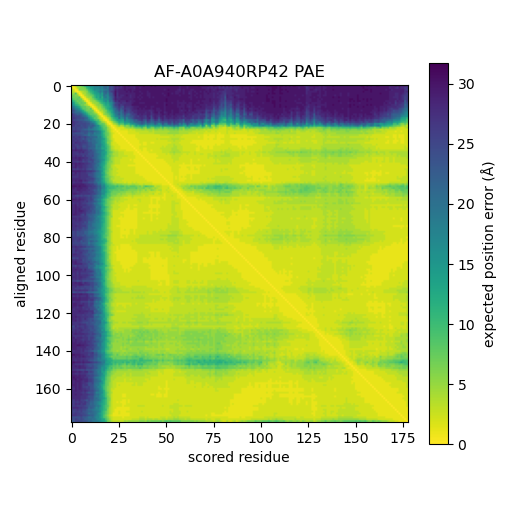3 -10.096 -5.630 1.00 95.12 119 ILE A N 1
ATOM 865 C CA . ILE A 1 119 ? 13.129 -9.136 -5.241 1.00 95.12 119 ILE A CA 1
ATOM 866 C C . ILE A 1 119 ? 12.826 -8.546 -3.857 1.00 95.12 119 ILE A C 1
ATOM 868 O O . ILE A 1 119 ? 13.698 -8.543 -2.987 1.00 95.12 119 ILE A O 1
ATOM 872 N N . TRP A 1 120 ? 11.596 -8.076 -3.630 1.00 96.06 120 TRP A N 1
ATOM 873 C CA . TRP A 1 120 ? 11.193 -7.498 -2.344 1.00 96.06 120 TRP A CA 1
ATOM 874 C C . TRP A 1 120 ? 11.219 -8.525 -1.203 1.00 96.06 120 TRP A C 1
ATOM 876 O O . TRP A 1 120 ? 11.825 -8.286 -0.156 1.00 96.06 120 TRP A O 1
ATOM 886 N N . PHE A 1 121 ? 10.610 -9.695 -1.399 1.00 95.69 121 PHE A N 1
ATOM 887 C CA . PHE A 1 121 ? 10.578 -10.773 -0.407 1.00 95.69 121 PHE A CA 1
ATOM 888 C C . PHE A 1 121 ? 11.958 -11.395 -0.154 1.00 95.69 121 PHE A C 1
ATOM 890 O O . PHE A 1 121 ? 12.173 -11.980 0.904 1.00 95.69 121 PHE A O 1
ATOM 897 N N . GLY A 1 122 ? 12.911 -11.221 -1.072 1.00 95.31 122 GLY A N 1
ATOM 898 C CA . GLY A 1 122 ? 14.312 -11.591 -0.874 1.00 95.31 122 GLY A CA 1
ATOM 899 C C . GLY A 1 122 ? 15.085 -10.680 0.088 1.00 95.31 122 GLY A C 1
ATOM 900 O O . GLY A 1 122 ? 16.184 -11.042 0.509 1.00 95.31 122 GLY A O 1
ATOM 901 N N . LEU A 1 123 ? 14.549 -9.508 0.458 1.00 95.19 123 LEU A N 1
ATOM 902 C CA . LEU A 1 123 ? 15.160 -8.651 1.479 1.00 95.19 123 LEU A CA 1
ATOM 903 C C . LEU A 1 123 ? 15.105 -9.309 2.874 1.00 95.19 123 LEU A C 1
ATOM 905 O O . LEU A 1 123 ? 14.285 -10.191 3.108 1.00 95.19 123 LEU A O 1
ATOM 909 N N . PRO A 1 124 ? 15.937 -8.894 3.843 1.00 95.69 124 PRO A N 1
ATOM 910 C CA . PRO A 1 124 ? 15.756 -9.307 5.235 1.00 95.69 124 PRO A CA 1
ATOM 911 C C . PRO A 1 124 ? 14.430 -8.791 5.814 1.00 95.69 124 PRO A C 1
ATOM 913 O O . PRO A 1 124 ? 13.991 -7.686 5.488 1.00 95.69 124 PRO A O 1
ATOM 916 N N . GLU A 1 125 ? 13.804 -9.563 6.700 1.00 94.19 125 GLU A N 1
ATOM 917 C CA . GLU A 1 125 ? 12.534 -9.192 7.341 1.00 94.19 125 GLU A CA 1
ATOM 918 C C . GLU A 1 125 ? 12.650 -7.869 8.110 1.00 94.19 125 GLU A C 1
ATOM 920 O O . GLU A 1 125 ? 11.815 -6.979 7.958 1.00 94.19 125 GLU A O 1
ATOM 925 N N . GLU A 1 126 ? 13.756 -7.670 8.826 1.00 93.25 126 GLU A N 1
ATOM 926 C CA . GLU A 1 126 ? 14.018 -6.470 9.627 1.00 93.25 126 GLU A CA 1
ATOM 927 C C . GLU A 1 126 ? 14.192 -5.207 8.769 1.00 93.25 126 GLU A C 1
ATOM 929 O O . GLU A 1 126 ? 14.166 -4.084 9.286 1.00 93.25 126 GLU A O 1
ATOM 934 N N . VAL A 1 127 ? 14.430 -5.389 7.465 1.00 93.94 127 VAL A N 1
ATOM 935 C CA . VAL A 1 127 ? 14.452 -4.319 6.464 1.00 93.94 127 VAL A CA 1
ATOM 936 C C . VAL A 1 127 ? 13.041 -4.047 5.948 1.00 93.94 127 VAL A C 1
ATOM 938 O O . VAL A 1 127 ? 12.675 -2.881 5.819 1.00 93.94 127 VAL A O 1
ATOM 941 N N . ARG A 1 128 ? 12.244 -5.089 5.676 1.00 95.12 128 ARG A N 1
ATOM 942 C CA . ARG A 1 128 ? 10.871 -4.934 5.169 1.00 95.12 128 ARG A CA 1
ATOM 943 C C . ARG A 1 128 ? 9.910 -4.340 6.200 1.00 95.12 128 ARG A C 1
ATOM 945 O O . ARG A 1 128 ? 9.025 -3.580 5.825 1.00 95.12 128 ARG A O 1
ATOM 952 N N . GLN A 1 129 ? 10.113 -4.625 7.485 1.00 94.12 129 GLN A N 1
ATOM 953 C CA . GLN A 1 129 ? 9.297 -4.114 8.598 1.00 94.12 129 GLN A CA 1
ATOM 954 C C . GLN A 1 129 ? 9.562 -2.636 8.941 1.00 94.12 129 GLN A C 1
ATOM 956 O O . GLN A 1 129 ? 9.136 -2.146 9.984 1.00 94.12 129 GLN A O 1
ATOM 961 N N . LYS A 1 130 ? 10.291 -1.905 8.092 1.00 92.00 130 LYS A N 1
ATOM 962 C CA . LYS A 1 130 ? 10.622 -0.490 8.289 1.00 92.00 130 LYS A CA 1
ATOM 963 C C . LYS A 1 130 ? 10.240 0.326 7.056 1.00 92.00 130 LYS A C 1
ATOM 965 O O . LYS A 1 130 ? 10.210 -0.213 5.949 1.00 92.00 130 LYS A O 1
ATOM 970 N N . PRO A 1 131 ? 10.018 1.645 7.209 1.00 88.12 131 PRO A N 1
ATOM 971 C CA . PRO A 1 131 ? 9.890 2.534 6.063 1.00 88.12 131 PRO A CA 1
ATOM 972 C C . PRO A 1 131 ? 11.096 2.416 5.125 1.00 88.12 131 PRO A C 1
ATOM 974 O O . PRO A 1 131 ? 12.244 2.320 5.572 1.00 88.12 131 PRO A O 1
ATOM 977 N N . VAL A 1 132 ? 10.833 2.460 3.819 1.00 87.56 132 VAL A N 1
ATOM 978 C CA . VAL A 1 132 ? 11.867 2.303 2.793 1.00 87.56 132 VAL A CA 1
ATOM 979 C C . VAL A 1 132 ? 12.901 3.420 2.898 1.00 87.56 132 VAL A C 1
ATOM 981 O O . VAL A 1 132 ? 12.578 4.606 2.836 1.00 87.56 132 VAL A O 1
ATOM 984 N N . THR A 1 133 ? 14.168 3.038 3.050 1.00 89.12 133 THR A N 1
ATOM 985 C CA . THR A 1 133 ? 15.288 3.982 3.108 1.00 89.12 133 THR A CA 1
ATOM 986 C C . THR A 1 133 ? 15.857 4.244 1.709 1.00 89.12 133 THR A C 1
ATOM 988 O O . THR A 1 133 ? 15.676 3.424 0.805 1.00 89.12 133 THR A O 1
ATOM 991 N N . PRO A 1 134 ? 16.631 5.329 1.505 1.00 89.44 134 PRO A N 1
ATOM 992 C CA . PRO A 1 134 ? 17.321 5.564 0.235 1.00 89.44 134 PRO A CA 1
ATOM 993 C C . PRO A 1 134 ? 18.249 4.416 -0.193 1.00 89.44 134 PRO A C 1
ATOM 995 O O . PRO A 1 134 ? 18.444 4.191 -1.384 1.00 89.44 134 PRO A O 1
ATOM 998 N N . GLU A 1 135 ? 18.826 3.682 0.765 1.00 89.88 135 GLU A N 1
ATOM 999 C CA . GLU A 1 135 ? 19.655 2.509 0.472 1.00 89.88 135 GLU A CA 1
ATOM 1000 C C . GLU A 1 135 ? 18.816 1.347 -0.066 1.00 89.88 135 GLU A C 1
ATOM 1002 O O . GLU A 1 135 ? 19.196 0.728 -1.058 1.00 89.88 135 GLU A O 1
ATOM 1007 N N . VAL A 1 136 ? 17.670 1.068 0.563 1.00 91.06 136 VAL A N 1
ATOM 1008 C CA . VAL A 1 136 ? 16.747 0.022 0.103 1.00 91.06 136 VAL A CA 1
ATOM 1009 C C . VAL A 1 136 ? 16.204 0.375 -1.278 1.00 91.06 136 VAL A C 1
ATOM 1011 O O . VAL A 1 136 ? 16.265 -0.467 -2.167 1.00 91.06 136 VAL A O 1
A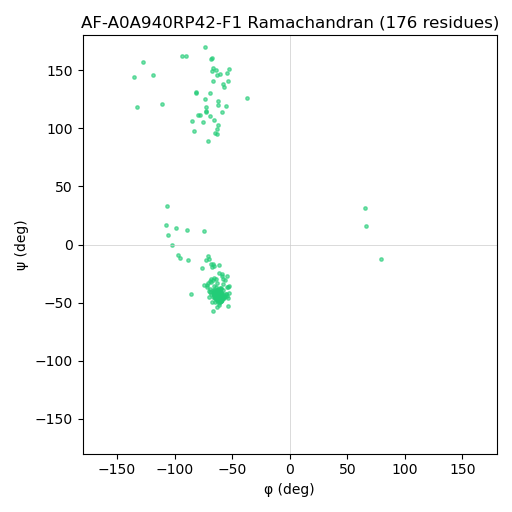TOM 1014 N N . ASN A 1 137 ? 15.794 1.629 -1.497 1.00 89.06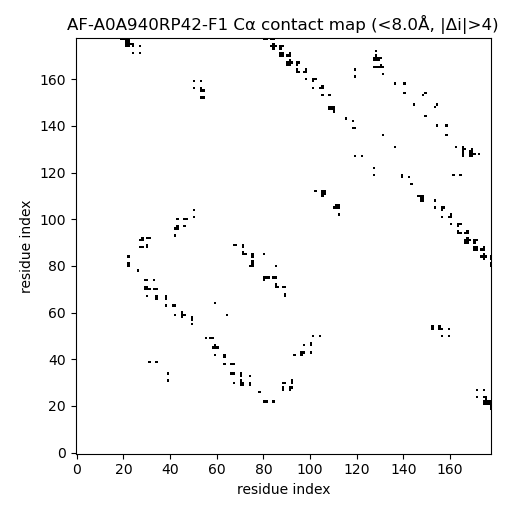 137 ASN A N 1
ATOM 1015 C CA . ASN A 1 137 ? 15.382 2.106 -2.820 1.00 89.06 137 ASN A CA 1
ATOM 1016 C C . ASN A 1 137 ? 16.454 1.849 -3.879 1.00 89.06 137 ASN A C 1
ATOM 1018 O O . ASN A 1 137 ? 16.146 1.303 -4.931 1.00 89.06 137 ASN A O 1
ATOM 1022 N N . ARG A 1 138 ? 17.724 2.162 -3.588 1.00 88.81 138 ARG A N 1
ATOM 1023 C CA . ARG A 1 138 ? 18.817 1.896 -4.531 1.00 88.81 138 ARG A CA 1
ATOM 1024 C C . ARG A 1 138 ? 18.963 0.406 -4.842 1.00 88.81 138 ARG A C 1
ATOM 1026 O O . ARG A 1 138 ? 19.075 0.058 -6.008 1.00 88.81 138 ARG A O 1
ATOM 1033 N N . LYS A 1 139 ? 18.911 -0.470 -3.829 1.00 90.12 139 LYS A N 1
ATOM 1034 C CA . LYS A 1 139 ? 18.985 -1.933 -4.026 1.00 90.12 139 LYS A CA 1
ATOM 1035 C C . LYS A 1 139 ? 17.848 -2.450 -4.906 1.00 90.12 139 LYS A C 1
ATOM 1037 O O . LYS A 1 139 ? 18.088 -3.280 -5.777 1.00 90.12 139 LYS A O 1
ATOM 1042 N N . LEU A 1 140 ? 16.631 -1.958 -4.679 1.00 91.94 140 LEU A N 1
ATOM 1043 C CA . LEU A 1 140 ? 15.462 -2.316 -5.477 1.00 91.94 140 LEU A CA 1
ATOM 1044 C C . LEU A 1 140 ? 15.608 -1.825 -6.921 1.00 91.94 140 LEU A C 1
ATOM 1046 O O . LEU A 1 140 ? 15.424 -2.609 -7.845 1.00 91.94 140 LEU A O 1
ATOM 1050 N N . SER A 1 141 ? 16.029 -0.574 -7.125 1.00 89.12 141 SER A N 1
ATOM 1051 C CA . SER A 1 141 ? 16.310 -0.039 -8.461 1.00 89.12 141 SER A CA 1
ATOM 1052 C C . SER A 1 141 ? 17.392 -0.846 -9.188 1.00 89.12 141 SER A C 1
ATOM 1054 O O . SER A 1 141 ? 17.166 -1.276 -10.319 1.00 89.12 141 SER A O 1
ATOM 1056 N N . ASP A 1 142 ? 18.519 -1.139 -8.532 1.00 89.50 142 ASP A N 1
ATOM 1057 C CA . ASP A 1 142 ? 19.621 -1.925 -9.106 1.00 89.50 142 ASP A CA 1
ATOM 1058 C C . ASP A 1 142 ? 19.170 -3.337 -9.519 1.00 89.50 142 ASP A C 1
ATOM 1060 O O . ASP A 1 142 ? 19.585 -3.843 -10.564 1.00 89.50 142 ASP A O 1
ATOM 1064 N N . ALA A 1 143 ? 18.288 -3.966 -8.734 1.00 86.00 143 ALA A N 1
ATOM 1065 C CA . ALA A 1 143 ? 17.720 -5.282 -9.034 1.00 86.00 143 ALA A CA 1
ATOM 1066 C C . ALA A 1 143 ? 16.768 -5.274 -10.246 1.00 86.00 143 ALA A C 1
ATOM 1068 O O . ALA A 1 143 ? 16.495 -6.325 -10.821 1.00 86.00 143 ALA A O 1
ATOM 1069 N N . THR A 1 144 ? 16.296 -4.097 -10.660 1.00 89.06 144 THR A N 1
ATOM 1070 C CA . THR A 1 144 ? 15.364 -3.911 -11.787 1.00 89.06 144 THR A CA 1
ATOM 1071 C C . THR A 1 144 ? 16.021 -3.330 -13.043 1.00 89.06 144 THR A C 1
ATOM 1073 O O . THR A 1 144 ? 15.331 -3.036 -14.020 1.00 89.06 144 THR A O 1
ATOM 1076 N N . LYS A 1 145 ? 17.353 -3.208 -13.072 1.00 87.31 145 LYS A N 1
ATOM 1077 C CA . LYS A 1 145 ? 18.113 -2.631 -14.200 1.00 87.31 145 LYS A CA 1
ATOM 1078 C C . LYS A 1 145 ? 17.919 -3.345 -15.547 1.00 87.31 145 LYS A C 1
ATOM 1080 O O . LYS A 1 145 ? 18.110 -2.738 -16.593 1.00 87.31 145 LYS A O 1
ATOM 1085 N N . ASP A 1 146 ? 17.554 -4.626 -15.511 1.00 86.75 146 ASP A N 1
ATOM 1086 C CA . ASP A 1 146 ? 17.355 -5.466 -16.699 1.00 86.75 146 ASP A CA 1
ATOM 1087 C C . ASP A 1 146 ? 15.858 -5.575 -17.076 1.00 86.75 146 ASP A C 1
ATOM 1089 O O . ASP A 1 146 ? 15.461 -6.440 -17.856 1.00 86.75 146 ASP A O 1
ATOM 1093 N N . SER A 1 147 ? 15.008 -4.709 -16.507 1.00 88.00 147 SER A N 1
ATOM 1094 C CA . SER A 1 147 ? 13.563 -4.685 -16.771 1.00 88.00 147 SER A CA 1
ATOM 1095 C C . SER A 1 147 ? 13.233 -4.266 -18.209 1.00 88.00 147 SER A C 1
ATOM 1097 O O . SER A 1 147 ? 13.978 -3.478 -18.799 1.00 88.00 147 SER A O 1
ATOM 1099 N N . PRO A 1 148 ? 12.089 -4.723 -18.758 1.00 88.31 148 PRO A N 1
ATOM 1100 C CA . PRO A 1 148 ? 11.711 -4.503 -20.159 1.00 88.31 148 PRO A CA 1
ATOM 1101 C C . PRO A 1 148 ? 11.436 -3.039 -20.535 1.00 88.31 148 PRO A C 1
ATOM 1103 O O . PRO A 1 148 ? 11.455 -2.710 -21.720 1.00 88.31 148 PRO A O 1
ATOM 1106 N N . ASP A 1 149 ? 11.188 -2.168 -19.556 1.00 88.75 149 ASP A N 1
ATOM 1107 C CA . ASP A 1 149 ? 10.979 -0.732 -19.736 1.00 88.75 149 ASP A CA 1
ATOM 1108 C C . ASP A 1 149 ? 11.842 0.025 -18.711 1.00 88.75 149 ASP A C 1
ATOM 1110 O O . ASP A 1 149 ? 11.688 -0.160 -17.506 1.00 88.75 149 ASP A O 1
ATOM 1114 N N . GLN A 1 150 ? 12.778 0.843 -19.200 1.00 90.69 150 GLN A N 1
ATOM 1115 C CA . GLN A 1 150 ? 13.695 1.660 -18.390 1.00 90.69 150 GLN A CA 1
ATOM 1116 C C . GLN A 1 150 ? 13.327 3.155 -18.440 1.00 90.69 150 GLN A C 1
ATOM 1118 O O . GLN A 1 150 ? 14.155 4.015 -18.135 1.00 90.69 150 GLN A O 1
ATOM 1123 N N . SER A 1 151 ? 12.109 3.493 -18.882 1.00 91.44 151 SER A N 1
ATOM 1124 C CA . SER A 1 151 ? 11.623 4.875 -18.859 1.00 91.44 151 SER A CA 1
ATOM 1125 C C . SER A 1 151 ? 11.502 5.404 -17.422 1.00 91.44 151 SER A C 1
ATOM 1127 O O . SER A 1 151 ? 11.230 4.624 -16.503 1.00 91.44 151 SER A O 1
ATOM 1129 N N . PRO A 1 152 ? 11.671 6.722 -17.195 1.00 90.56 152 PRO A N 1
ATOM 1130 C CA . PRO A 1 152 ? 11.454 7.322 -15.879 1.00 90.56 152 PRO A CA 1
ATOM 1131 C C . PRO A 1 152 ? 10.079 6.982 -15.297 1.00 90.56 152 PRO A C 1
ATOM 1133 O O . PRO A 1 152 ? 9.983 6.610 -14.134 1.00 90.56 152 PRO A O 1
ATOM 1136 N N . GLU A 1 153 ? 9.033 7.004 -16.122 1.00 90.56 153 GLU A N 1
ATOM 1137 C CA . GLU A 1 153 ? 7.664 6.702 -15.702 1.00 90.56 153 GLU A CA 1
ATOM 1138 C C . GLU A 1 153 ? 7.508 5.239 -15.260 1.00 90.56 153 GLU A C 1
ATOM 1140 O O . GLU A 1 153 ? 6.752 4.934 -14.338 1.00 90.56 153 GLU A O 1
ATOM 1145 N N . ALA A 1 154 ? 8.212 4.309 -15.914 1.00 91.50 154 ALA A N 1
ATOM 1146 C CA . ALA A 1 154 ? 8.236 2.913 -15.490 1.00 91.50 154 ALA A CA 1
ATOM 1147 C C . ALA A 1 154 ? 8.999 2.729 -14.176 1.00 91.50 154 ALA A C 1
ATOM 1149 O O . ALA A 1 154 ? 8.543 1.980 -13.314 1.00 91.50 154 ALA A O 1
ATOM 1150 N N . ALA A 1 155 ? 10.121 3.430 -13.997 1.00 92.12 155 ALA A N 1
ATOM 1151 C CA . ALA A 1 155 ? 10.879 3.398 -12.751 1.00 92.12 155 ALA A CA 1
ATOM 1152 C C . ALA A 1 155 ? 10.058 3.939 -11.568 1.00 92.12 155 ALA A C 1
ATOM 1154 O O . ALA A 1 155 ? 10.071 3.343 -10.491 1.00 92.12 155 ALA A O 1
ATOM 1155 N N . GLU A 1 156 ? 9.304 5.021 -11.775 1.00 93.19 156 GLU A N 1
ATOM 1156 C CA . GLU A 1 156 ? 8.374 5.562 -10.779 1.00 93.19 156 GLU A CA 1
ATOM 1157 C C . GLU A 1 156 ? 7.277 4.546 -10.439 1.00 93.19 156 GLU A C 1
ATOM 1159 O O . GLU A 1 156 ? 7.074 4.238 -9.267 1.00 93.19 156 GLU A O 1
ATOM 1164 N N . LEU A 1 157 ? 6.651 3.926 -11.445 1.00 94.19 157 LEU A N 1
ATOM 1165 C CA . LEU A 1 157 ? 5.614 2.912 -11.238 1.00 94.19 157 LEU A CA 1
ATOM 1166 C C . LEU A 1 157 ? 6.127 1.667 -10.488 1.00 94.19 157 LEU A C 1
ATOM 1168 O O . LEU A 1 157 ? 5.436 1.136 -9.616 1.00 94.19 157 LEU A O 1
ATOM 1172 N N . VAL A 1 158 ? 7.337 1.199 -10.806 1.00 95.25 158 VAL A N 1
ATOM 1173 C CA . VAL A 1 158 ? 8.012 0.120 -10.063 1.00 95.25 158 VAL A CA 1
ATOM 1174 C C . VAL A 1 158 ? 8.279 0.553 -8.618 1.00 95.25 158 VAL A C 1
ATOM 1176 O O . VAL A 1 158 ? 8.056 -0.227 -7.691 1.00 95.25 158 VAL A O 1
ATOM 1179 N N . GLY A 1 159 ? 8.708 1.801 -8.415 1.00 94.00 159 GLY A N 1
ATOM 1180 C CA . GLY A 1 159 ? 8.881 2.398 -7.094 1.00 94.00 159 GLY A CA 1
ATOM 1181 C C . GLY A 1 159 ? 7.586 2.421 -6.281 1.00 94.00 159 GLY A C 1
ATOM 1182 O O . GLY A 1 159 ? 7.596 2.001 -5.126 1.00 94.00 159 GLY A O 1
ATOM 1183 N N . GLU A 1 160 ? 6.466 2.828 -6.881 1.00 95.06 160 GLU A N 1
ATOM 1184 C CA . GLU A 1 160 ? 5.150 2.812 -6.228 1.00 95.06 160 GLU A CA 1
ATOM 1185 C C . GLU A 1 160 ? 4.708 1.394 -5.861 1.00 95.06 160 GLU A C 1
ATOM 1187 O O . GLU A 1 160 ? 4.178 1.157 -4.774 1.00 95.06 160 GLU A O 1
ATOM 1192 N N . PHE A 1 161 ? 4.975 0.422 -6.736 1.00 96.88 161 PHE A N 1
ATOM 1193 C CA . PHE A 1 161 ? 4.669 -0.975 -6.455 1.00 96.88 161 PHE A CA 1
ATOM 1194 C C . PHE A 1 161 ? 5.445 -1.503 -5.245 1.00 96.88 161 PHE A C 1
ATOM 1196 O O . PHE A 1 161 ? 4.844 -2.072 -4.331 1.00 96.88 161 PHE A O 1
ATOM 1203 N N . PHE A 1 162 ? 6.756 -1.250 -5.182 1.00 96.56 162 PHE A N 1
ATOM 1204 C CA . PHE A 1 162 ? 7.535 -1.549 -3.981 1.00 96.56 162 PHE A CA 1
ATOM 1205 C C . PHE A 1 162 ? 7.031 -0.768 -2.767 1.00 96.56 162 PHE A C 1
ATOM 1207 O O . PHE A 1 162 ? 6.923 -1.341 -1.689 1.00 96.56 162 PHE A O 1
ATOM 1214 N N . GLY A 1 163 ? 6.644 0.496 -2.945 1.00 95.44 163 GLY A N 1
ATOM 1215 C CA . GLY A 1 163 ? 6.041 1.325 -1.907 1.00 95.44 163 GLY A CA 1
ATOM 1216 C C . GLY A 1 163 ? 4.805 0.683 -1.277 1.00 95.44 163 GLY A C 1
ATOM 1217 O O . GLY A 1 163 ? 4.699 0.655 -0.050 1.00 95.44 163 GLY A O 1
ATOM 1218 N N . PHE A 1 164 ? 3.906 0.101 -2.077 1.00 97.44 164 PHE A N 1
ATOM 1219 C CA . PHE A 1 164 ? 2.757 -0.645 -1.561 1.00 97.44 164 PHE A CA 1
ATOM 1220 C C . PHE A 1 164 ? 3.158 -1.933 -0.834 1.00 97.44 164 PHE A C 1
ATOM 1222 O O . PHE A 1 164 ? 2.608 -2.221 0.229 1.00 97.44 164 PHE A O 1
ATOM 1229 N N . LEU A 1 165 ? 4.125 -2.696 -1.353 1.00 97.69 165 LEU A N 1
ATOM 1230 C CA . LEU A 1 165 ? 4.620 -3.897 -0.668 1.00 97.69 165 LEU A CA 1
ATOM 1231 C C . LEU A 1 165 ? 5.230 -3.550 0.699 1.00 97.69 165 LEU A C 1
ATOM 1233 O O . LEU A 1 165 ? 4.913 -4.186 1.704 1.00 97.69 165 LEU A O 1
ATOM 1237 N N . SER A 1 166 ? 6.052 -2.502 0.758 1.00 96.81 166 SER A N 1
ATOM 1238 C CA . SER A 1 166 ? 6.649 -2.027 2.004 1.00 96.81 166 SER A CA 1
ATOM 1239 C C . SER A 1 166 ? 5.605 -1.484 2.966 1.00 96.81 166 SER A C 1
ATOM 1241 O O . SER A 1 166 ? 5.654 -1.800 4.150 1.00 96.81 166 SER A O 1
ATOM 1243 N N . MET A 1 167 ? 4.652 -0.690 2.468 1.00 97.25 167 MET A N 1
ATOM 1244 C CA . MET A 1 167 ? 3.582 -0.114 3.280 1.00 97.25 167 MET A CA 1
ATOM 1245 C C . MET A 1 167 ? 2.719 -1.178 3.936 1.00 97.25 167 MET A C 1
ATOM 1247 O O . MET A 1 167 ? 2.422 -1.039 5.119 1.00 97.25 167 MET A O 1
ATOM 1251 N N . ALA A 1 168 ? 2.376 -2.249 3.221 1.00 97.81 168 ALA A N 1
ATOM 1252 C CA . ALA A 1 168 ? 1.667 -3.372 3.817 1.00 97.81 168 ALA A CA 1
ATOM 1253 C C . ALA A 1 168 ? 2.499 -4.040 4.929 1.00 97.81 168 ALA A C 1
ATOM 1255 O O . ALA A 1 168 ? 1.976 -4.261 6.021 1.00 97.81 168 ALA A O 1
ATOM 1256 N N . GLU A 1 169 ? 3.788 -4.308 4.696 1.00 97.62 169 GLU A N 1
ATOM 1257 C CA . GLU A 1 169 ? 4.639 -4.989 5.682 1.00 97.62 169 GLU A CA 1
ATOM 1258 C C . GLU A 1 169 ? 4.871 -4.143 6.942 1.00 97.62 169 GLU A C 1
ATOM 1260 O O . GLU A 1 169 ? 4.539 -4.580 8.046 1.00 97.62 169 GLU A O 1
ATOM 1265 N N . TYR A 1 170 ? 5.416 -2.926 6.813 1.00 96.00 170 TYR A N 1
ATOM 1266 C CA . TYR A 1 170 ? 5.737 -2.128 7.999 1.00 96.00 170 TYR A CA 1
ATOM 1267 C C . TYR A 1 170 ? 4.471 -1.704 8.746 1.00 96.00 170 TYR A C 1
ATOM 1269 O O . TYR A 1 170 ? 4.502 -1.606 9.966 1.00 96.00 170 TYR A O 1
ATOM 1277 N N . SER A 1 171 ? 3.341 -1.499 8.055 1.00 97.56 171 SER A N 1
ATOM 1278 C CA . SER A 1 171 ? 2.082 -1.184 8.740 1.00 97.56 171 SER A CA 1
ATOM 1279 C C . SER A 1 171 ? 1.524 -2.398 9.480 1.00 97.56 171 SER A C 1
ATOM 1281 O O . SER A 1 171 ? 0.955 -2.234 10.552 1.00 97.56 171 SER A O 1
ATOM 1283 N N . SER A 1 172 ? 1.718 -3.615 8.962 1.00 97.31 172 SER A N 1
ATOM 1284 C CA . SER A 1 172 ? 1.380 -4.844 9.695 1.00 97.31 172 SER A CA 1
ATOM 1285 C C . SER A 1 172 ? 2.208 -4.977 10.969 1.00 97.31 172 SER A C 1
ATOM 1287 O O . SER A 1 172 ? 1.670 -5.285 12.031 1.00 97.31 172 SER A O 1
ATOM 1289 N N . TYR A 1 173 ? 3.508 -4.694 10.869 1.00 96.06 173 TYR A N 1
ATOM 1290 C CA . TYR A 1 173 ? 4.407 -4.692 12.016 1.00 96.06 173 TYR A CA 1
ATOM 1291 C C . TYR A 1 173 ? 4.020 -3.616 13.038 1.00 96.06 173 TYR A C 1
ATOM 1293 O O . TYR A 1 173 ? 3.784 -3.945 14.196 1.00 96.06 173 TYR A O 1
ATOM 1301 N N . ASP A 1 174 ? 3.884 -2.354 12.620 1.00 96.06 174 ASP A N 1
ATOM 1302 C CA . ASP A 1 174 ? 3.509 -1.240 13.502 1.00 96.06 174 ASP A CA 1
ATOM 1303 C C . ASP A 1 174 ? 2.161 -1.489 14.189 1.00 96.06 174 ASP A C 1
ATOM 1305 O O . ASP A 1 174 ? 2.007 -1.198 15.373 1.00 96.06 174 ASP A O 1
ATOM 1309 N N . PHE A 1 175 ? 1.195 -2.067 13.468 1.00 97.00 175 PHE A N 1
ATOM 1310 C CA . PHE A 1 175 ? -0.091 -2.469 14.028 1.00 97.00 175 PHE A CA 1
ATOM 1311 C C . PHE A 1 175 ? 0.080 -3.490 15.156 1.00 97.00 175 PHE A C 1
ATOM 1313 O O . PHE A 1 175 ? -0.476 -3.307 16.234 1.00 97.00 175 PHE A O 1
ATOM 1320 N N . SER A 1 176 ? 0.895 -4.529 14.950 1.00 94.81 176 SER A N 1
ATOM 1321 C CA . SER A 1 176 ? 1.126 -5.555 15.970 1.00 94.81 176 SER A CA 1
ATOM 1322 C C . SER A 1 176 ? 1.952 -5.055 17.164 1.00 94.81 176 SER A C 1
ATOM 1324 O O . SER A 1 176 ? 2.098 -5.788 18.138 1.00 94.81 176 SER A O 1
ATOM 1326 N N . GLN A 1 177 ? 2.549 -3.861 17.091 1.00 93.69 177 GLN A N 1
ATOM 1327 C CA . GLN A 1 177 ? 3.251 -3.229 18.217 1.00 93.69 177 GLN A CA 1
ATOM 1328 C C . GLN A 1 177 ? 2.372 -2.236 18.999 1.00 93.69 177 GLN A C 1
ATOM 1330 O O . GLN A 1 177 ? 2.798 -1.763 20.057 1.00 93.69 177 GLN A O 1
ATOM 1335 N N . ALA A 1 178 ? 1.201 -1.878 18.466 1.00 89.75 178 ALA A N 1
ATOM 1336 C CA . ALA A 1 178 ? 0.339 -0.812 18.976 1.00 89.75 178 ALA A CA 1
ATOM 1337 C C . ALA A 1 178 ? -0.661 -1.266 20.049 1.00 89.75 178 ALA A C 1
ATOM 1339 O O . AL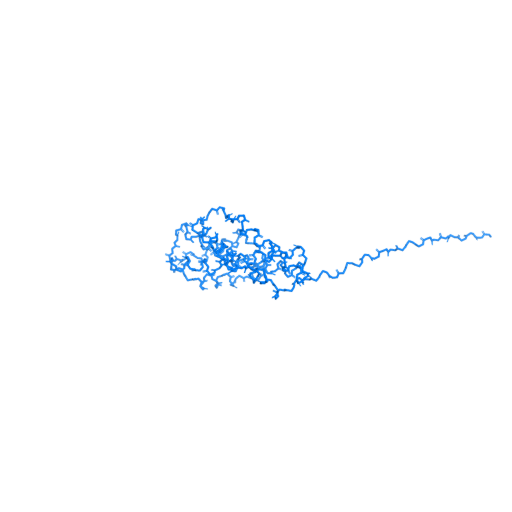A A 1 178 ? -0.954 -2.479 20.142 1.00 89.75 178 ALA A O 1
#

pLDDT: mean 89.39, std 14.92, range [39.88, 98.56]

Mean predicted aligned error: 7.42 Å

Secondary structure (DSSP, 8-state):
--PPP-------------------GGGTTHHHHHS-HHHHHHHHHHHHHHHHTTTSPP---HHHHHHHHHHHHHHHHHHT--HHHHHHHHHHHHHHHHHHHHHHHHHHTT--HHHHHHHHHTS-HHHHTSPPPHHHHHHHHHHTTT-S--SHHHHHHHHHHHHHHHHHHHHHHHHHH-

Nearest PDB structures (foldseek):
  5k32-assembly1_B  TM=2.229E-01  e=3.542E+00  Homo sapiens
  5c21-assembly1_B  TM=1.851E-01  e=7.427E+00  Escherichia coli

Radius of gyration: 22.96 Å; Cα contacts (8 Å, |Δi|>4): 178; chains: 1; bounding box: 38×26×98 Å

Sequence (178 aa):
MGRPLILAALPALLAIAGPVRAADLATIGCVSDKLDAAGHEKLVADIERNLRESGKRHTYAPETTAALSAAGKACAAENGWSDAAIRPALLYTIATEGQPVARRFLAERKFDTGALEAIWFGLPEEVRQKPVTPEVNRKLSDATKDSPDQSPEAAELVGEFFGFLSMAEYSSYDFSQA

Solvent-accessible surface area (backbone atoms only — not comparable to full-atom values): 10069 Å² total; per-residue (Å²): 141,83,84,84,85,83,81,82,82,79,83,80,80,78,78,78,78,66,80,79,67,46,33,6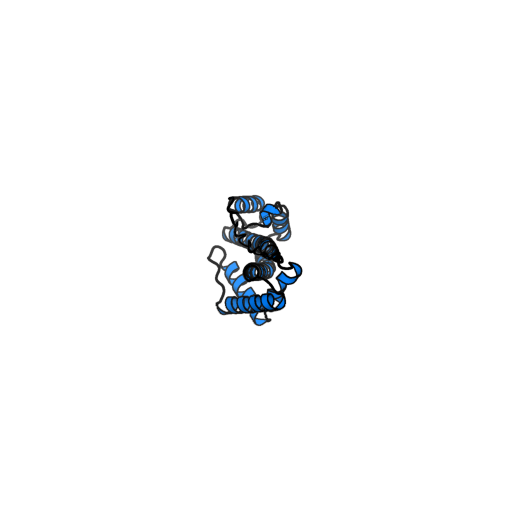3,65,91,54,47,60,44,34,55,75,56,44,50,74,71,46,48,52,47,44,49,51,33,46,52,50,35,60,77,43,50,86,52,86,77,66,69,54,70,64,43,53,50,48,51,52,51,22,30,53,52,40,27,69,74,71,68,42,48,82,70,24,35,60,23,27,54,45,24,38,56,15,60,62,36,44,66,55,43,46,50,61,39,44,76,62,64,43,60,58,68,60,55,47,49,59,59,71,68,48,58,66,84,58,41,51,33,82,85,44,77,68,54,51,48,55,54,50,64,75,47,72,85,46,86,55,82,48,72,71,48,52,35,47,53,49,50,44,51,49,23,56,34,36,30,41,20,19,51,48,50,19,41,70,42